Protein AF-0000000075430792 (afdb_homodimer)

InterPro domains:
  IPR000719 Protein kinase domain [PF00069] (4-151)
  IPR000719 Protein kinase domain [PS50011] (1-155)
  IPR011009 Protein kinase-like domain superfamily [SSF56112] (2-153)
  IPR053215 TKL Ser/Thr protein kinase [PTHR45756] (1-154)

Sequence (310 aa):
KLKVLSNIINGLKEIHQKQMVHRDFHIGNILFKEIHLFTSNYISDMGLCGEIGNIDETNIYGVMPYLAPEILRGKPYTQAADIYSFGMIMYFTAIERQPFSDFVHDSLLVLDICKGIRPEINEKEAPGFYIDLMKKCWDSNPVNRPNVAEIEETIKLKVLSNIINGLKEIHQKQMVHRDFHIGNILFKEIHLFTSNYISDMGLCGEIGNIDETNIYGVMPYLAPEILRGKPYTQAADIYSFGMIMYFTAIERQPFSDFVHDSLLVLDICKGIRPEINEKEAPGFYIDLMKKCWDSNPVNRPNVAEIEETI

Secondary structure (DSSP, 8-state):
-HHHHHHHHHHHHHHHHTTEE-S--SHHHHTTTTSS---S------TT-EETT---TT-EEEEETSS-HHHHTTPPP-HHHHHHHHHHHHHHHHHSS-TTTTS--SHHHHHHHHHT-------TTS-HHHHHHHHHHT-SSGGGS--HHHHHHH-/-HHHHHHHHHHHHHHHHTTEE-S--SHHHHTTTTSS---S------TT-EETT---TT-EEEEETSS-HHHHTTPPP-HHHHHHHHHHHHHHHHHSS-TTTTS--SHHHHHHHHHT-------TTS-HHHHHHHHHHT-SSGGGS--HHHHHHH-

Nearest PDB structures (foldseek):
  5t8o-assembly1_A  TM=8.289E-01  e=2.125E-07  Mus musculus
  6wpp-assembly2_B  TM=8.303E-01  e=7.571E-07  Homo sapiens
  5t8q-assembly1_A  TM=8.307E-01  e=9.003E-07  Mus musculus
  2bva-assembly1_A  TM=8.279E-01  e=1.273E-06  Homo sapiens
  6wpp-assembly1_A  TM=8.204E-01  e=1.349E-06  Homo sapiens

Solvent-accessible surface area (backbone atoms only — not comparable to full-atom values): 17234 Å² total; per-residue (Å²): 112,66,65,59,50,50,48,44,48,53,51,50,38,59,41,43,74,70,52,26,28,54,56,52,54,44,61,77,39,38,48,64,60,45,76,68,71,81,61,89,69,42,65,69,70,68,86,64,44,40,55,54,63,54,61,59,69,62,50,50,67,33,39,44,77,33,57,30,40,52,47,44,63,45,44,60,55,41,61,43,40,45,32,19,9,48,19,45,40,48,46,23,70,72,64,72,43,62,66,50,60,91,46,72,55,25,59,64,43,55,52,38,41,59,74,58,58,71,65,85,84,82,55,83,82,55,56,66,68,57,55,52,50,33,53,35,24,52,39,73,50,55,86,69,29,62,54,59,68,60,48,61,73,70,106,112,66,65,60,51,50,48,44,48,52,51,50,38,58,42,44,73,70,50,25,26,55,56,52,55,43,60,78,38,38,48,63,68,40,74,69,71,81,61,87,70,42,65,70,69,66,85,62,45,40,53,54,66,55,59,59,68,61,50,51,67,33,38,43,78,34,56,30,42,52,47,44,63,45,44,62,55,41,60,43,41,45,32,19,9,48,19,46,40,48,47,24,70,71,65,72,42,62,67,50,60,91,45,72,56,26,59,64,41,57,53,39,42,58,73,59,59,70,64,84,84,85,57,83,83,56,54,65,69,58,55,52,49,32,53,35,22,50,39,73,50,56,86,69,28,62,53,60,68,58,47,59,74,70,107

Radius of gyration: 19.71 Å; Cα contacts (8 Å, |Δi|>4): 497; chains: 2; bounding box: 36×58×45 Å

Structure (mmCIF, N/CA/C/O backbone):
data_AF-0000000075430792-model_v1
#
loop_
_entity.id
_entity.type
_entity.pdbx_description
1 polymer 'Kinase-like domain-containing protein'
#
loop_
_atom_site.group_PDB
_atom_site.id
_atom_site.type_symbol
_atom_site.label_atom_id
_atom_site.label_alt_id
_atom_site.label_comp_id
_atom_site.label_asym_id
_atom_site.label_entity_id
_atom_site.label_seq_id
_atom_site.pdbx_PDB_ins_code
_atom_site.Cartn_x
_atom_site.Cartn_y
_atom_site.Cartn_z
_atom_site.occupancy
_atom_site.B_iso_or_equiv
_atom_site.auth_seq_id
_atom_site.auth_comp_id
_atom_site.auth_asym_id
_atom_site.auth_atom_id
_atom_site.pdbx_PDB_model_num
ATOM 1 N N . LYS A 1 1 ? -8.562 -18.484 -18.766 1 70.12 1 LYS A N 1
ATOM 2 C CA . LYS A 1 1 ? -7.91 -18.109 -17.516 1 70.12 1 LYS A CA 1
ATOM 3 C C . LYS A 1 1 ? -6.391 -18.203 -17.641 1 70.12 1 LYS A C 1
ATOM 5 O O . LYS A 1 1 ? -5.68 -17.219 -17.391 1 70.12 1 LYS A O 1
ATOM 10 N N . LEU A 1 2 ? -5.93 -19.188 -18.312 1 72 2 LEU A N 1
ATOM 11 C CA . LEU A 1 2 ? -4.488 -19.391 -18.453 1 72 2 LEU A CA 1
ATOM 12 C C . LEU A 1 2 ? -3.883 -18.375 -19.406 1 72 2 LEU A C 1
ATOM 14 O O . LEU A 1 2 ? -2.764 -17.906 -19.203 1 72 2 LEU A O 1
ATOM 18 N N . LYS A 1 3 ? -4.715 -18 -20.344 1 76.88 3 LYS A N 1
ATOM 19 C CA . LYS A 1 3 ? -4.215 -17.016 -21.312 1 76.88 3 LYS A CA 1
ATOM 20 C C . LYS A 1 3 ? -3.967 -15.664 -20.641 1 76.88 3 LYS A C 1
ATOM 22 O O . LYS A 1 3 ? -2.965 -15 -20.906 1 76.88 3 LYS A O 1
ATOM 27 N N . VAL A 1 4 ? -4.805 -15.328 -19.797 1 79 4 VAL A N 1
ATOM 28 C CA . VAL A 1 4 ? -4.672 -14.062 -19.078 1 79 4 VAL A CA 1
ATOM 29 C C . VAL A 1 4 ? -3.428 -14.086 -18.203 1 79 4 VAL A C 1
ATOM 31 O O . VAL A 1 4 ? -2.658 -13.125 -18.172 1 79 4 VAL A O 1
ATOM 34 N N . LEU A 1 5 ? -3.211 -15.188 -17.609 1 86.44 5 LEU A N 1
ATOM 35 C CA . LEU A 1 5 ? -2.055 -15.32 -16.734 1 86.44 5 LEU A CA 1
ATOM 36 C C . LEU A 1 5 ? -0.755 -15.25 -17.531 1 86.44 5 LEU A C 1
ATOM 38 O O . LEU A 1 5 ? 0.237 -14.688 -17.062 1 86.44 5 LEU A O 1
ATOM 42 N N . SER A 1 6 ? -0.852 -15.852 -18.703 1 86.75 6 SER A N 1
ATOM 43 C CA . SER A 1 6 ? 0.319 -15.805 -19.578 1 86.75 6 SER A CA 1
ATOM 44 C C . SER A 1 6 ? 0.674 -14.375 -19.953 1 86.75 6 SER A C 1
ATOM 46 O O . SER A 1 6 ? 1.848 -13.992 -19.938 1 86.75 6 SER A O 1
ATOM 48 N N . ASN A 1 7 ? -0.273 -13.609 -20.234 1 84.12 7 ASN A N 1
ATOM 49 C CA . ASN A 1 7 ? -0.047 -12.211 -20.578 1 84.12 7 ASN A CA 1
ATOM 50 C C . ASN A 1 7 ? 0.51 -11.43 -19.391 1 84.12 7 ASN A C 1
ATOM 52 O O . ASN A 1 7 ? 1.405 -10.602 -19.562 1 84.12 7 ASN A O 1
ATOM 56 N N . ILE A 1 8 ? -0.018 -11.703 -18.328 1 86.38 8 ILE A N 1
ATOM 57 C CA . ILE A 1 8 ? 0.405 -11.023 -17.109 1 86.38 8 ILE A CA 1
ATOM 58 C C . ILE A 1 8 ? 1.869 -11.344 -16.812 1 86.38 8 ILE A C 1
ATOM 60 O O . ILE A 1 8 ? 2.666 -10.438 -16.547 1 86.38 8 ILE A O 1
ATOM 64 N N . ILE A 1 9 ? 2.182 -12.602 -16.891 1 90.75 9 ILE A N 1
ATOM 65 C CA . ILE A 1 9 ? 3.535 -13.016 -16.547 1 90.75 9 ILE A CA 1
ATOM 66 C C . ILE A 1 9 ? 4.52 -12.484 -17.578 1 90.75 9 ILE A C 1
ATOM 68 O O . ILE A 1 9 ? 5.652 -12.125 -17.25 1 90.75 9 ILE A O 1
ATOM 72 N N . ASN A 1 10 ? 4.125 -12.406 -18.828 1 88.69 10 ASN A N 1
ATOM 73 C CA . ASN A 1 10 ? 4.973 -11.828 -19.859 1 88.69 10 ASN A CA 1
ATOM 74 C C . ASN A 1 10 ? 5.297 -10.359 -19.562 1 88.69 10 ASN A C 1
ATOM 76 O O . ASN A 1 10 ? 6.422 -9.914 -19.797 1 88.69 10 ASN A O 1
ATOM 80 N N . GLY A 1 11 ? 4.309 -9.672 -19.125 1 86.56 11 GLY A N 1
ATOM 81 C CA . GLY A 1 11 ? 4.551 -8.297 -18.688 1 86.56 11 GLY A CA 1
ATOM 82 C C . GLY A 1 11 ? 5.559 -8.195 -17.562 1 86.56 11 GLY A C 1
ATOM 83 O O . GLY A 1 11 ? 6.453 -7.348 -17.594 1 86.56 11 GLY A O 1
ATOM 84 N N . LEU A 1 12 ? 5.391 -9.039 -16.609 1 91.31 12 LEU A N 1
ATOM 85 C CA . LEU A 1 12 ? 6.316 -9.055 -15.477 1 91.31 12 LEU A CA 1
ATOM 86 C C . LEU A 1 12 ? 7.723 -9.414 -15.938 1 91.31 12 LEU A C 1
ATOM 88 O O . LEU A 1 12 ? 8.703 -8.859 -15.438 1 91.31 12 LEU A O 1
ATOM 92 N N . LYS A 1 13 ? 7.809 -10.328 -16.844 1 92.62 13 LYS A N 1
ATOM 93 C CA . LYS A 1 13 ? 9.094 -10.742 -17.406 1 92.62 13 LYS A CA 1
ATOM 94 C C . LYS A 1 13 ? 9.844 -9.547 -18 1 92.62 13 LYS A C 1
ATOM 96 O O . LYS A 1 13 ? 11.047 -9.398 -17.781 1 92.62 13 LYS A O 1
ATOM 101 N N . GLU A 1 14 ? 9.219 -8.727 -18.719 1 90.19 14 GLU A N 1
ATOM 102 C CA . GLU A 1 14 ? 9.836 -7.543 -19.312 1 90.19 14 GLU A CA 1
ATOM 103 C C . GLU A 1 14 ? 10.414 -6.625 -18.234 1 90.19 14 GLU A C 1
ATOM 105 O O . GLU A 1 14 ? 11.508 -6.078 -18.406 1 90.19 14 GLU A O 1
ATOM 110 N N . ILE A 1 15 ? 9.711 -6.488 -17.203 1 90.06 15 ILE A N 1
ATOM 111 C CA . ILE A 1 15 ? 10.156 -5.648 -16.109 1 90.06 15 ILE A CA 1
ATOM 112 C C . ILE A 1 15 ? 11.391 -6.273 -15.445 1 90.06 15 ILE A C 1
ATOM 114 O O . ILE A 1 15 ? 12.391 -5.594 -15.219 1 90.06 15 ILE A O 1
ATOM 118 N N . HIS A 1 16 ? 11.281 -7.539 -15.156 1 93.81 16 HIS A N 1
ATOM 119 C CA . HIS A 1 16 ? 12.344 -8.242 -14.445 1 93.81 16 HIS A CA 1
ATOM 120 C C . HIS A 1 16 ? 13.609 -8.336 -15.289 1 93.81 16 HIS A C 1
ATOM 122 O O . HIS A 1 16 ? 14.727 -8.266 -14.766 1 93.81 16 HIS A O 1
ATOM 128 N N . GLN A 1 17 ? 13.453 -8.492 -16.531 1 92.75 17 GLN A N 1
ATOM 129 C CA . GLN A 1 17 ? 14.602 -8.562 -17.438 1 92.75 17 GLN A CA 1
ATOM 130 C C . GLN A 1 17 ? 15.391 -7.262 -17.438 1 92.75 17 GLN A C 1
ATOM 132 O O . GLN A 1 17 ? 16.594 -7.266 -17.688 1 92.75 17 GLN A O 1
ATOM 137 N N . LYS A 1 18 ? 14.758 -6.203 -17.188 1 91.44 18 LYS A N 1
ATOM 138 C CA . LYS A 1 18 ? 15.414 -4.902 -17.094 1 91.44 18 LYS A CA 1
ATOM 139 C C . LYS A 1 18 ? 15.984 -4.676 -15.703 1 91.44 18 LYS A C 1
ATOM 141 O O . LYS A 1 18 ? 16.359 -3.551 -15.352 1 91.44 18 LYS A O 1
ATOM 146 N N . GLN A 1 19 ? 15.891 -5.688 -14.898 1 92.69 19 GLN A N 1
ATOM 147 C CA . GLN A 1 19 ? 16.406 -5.66 -13.531 1 92.69 19 GLN A CA 1
ATOM 148 C C . GLN A 1 19 ? 15.609 -4.688 -12.664 1 92.69 19 GLN A C 1
ATOM 150 O O . GLN A 1 19 ? 16.188 -3.947 -11.867 1 92.69 19 GLN A O 1
ATOM 155 N N . MET A 1 20 ? 14.336 -4.719 -12.898 1 92.31 20 MET A N 1
ATOM 156 C CA . MET A 1 20 ? 13.398 -3.918 -12.117 1 92.31 20 MET A CA 1
ATOM 157 C C . MET A 1 20 ? 12.383 -4.809 -11.398 1 92.31 20 MET A C 1
ATOM 159 O O . MET A 1 20 ? 12.258 -5.992 -11.719 1 92.31 20 MET A O 1
ATOM 163 N N . VAL A 1 21 ? 11.742 -4.23 -10.422 1 93.12 21 VAL A N 1
ATOM 164 C CA . VAL A 1 21 ? 10.633 -4.84 -9.703 1 93.12 21 VAL A CA 1
ATOM 165 C C . VAL A 1 21 ? 9.398 -3.947 -9.82 1 93.12 21 VAL A C 1
ATOM 167 O O . VAL A 1 21 ? 9.508 -2.719 -9.805 1 93.12 21 VAL A O 1
ATOM 170 N N . HIS A 1 22 ? 8.211 -4.504 -9.922 1 89.94 22 HIS A N 1
ATOM 171 C CA . HIS A 1 22 ? 6.992 -3.725 -10.086 1 89.94 22 HIS A CA 1
ATOM 172 C C . HIS A 1 22 ? 6.59 -3.053 -8.781 1 89.94 22 HIS A C 1
ATOM 174 O O . HIS A 1 22 ? 6.262 -1.863 -8.758 1 89.94 22 HIS A O 1
ATOM 180 N N . ARG A 1 23 ? 6.512 -3.822 -7.602 1 89.56 23 ARG A N 1
ATOM 181 C CA . ARG A 1 23 ? 6.324 -3.379 -6.227 1 89.56 23 ARG A CA 1
ATOM 182 C C . ARG A 1 23 ? 4.848 -3.15 -5.922 1 89.56 23 ARG A C 1
ATOM 184 O O . ARG A 1 23 ? 4.465 -2.99 -4.762 1 89.56 23 ARG A O 1
ATOM 191 N N . ASP A 1 24 ? 4.047 -3.195 -6.895 1 88.38 24 ASP A N 1
ATOM 192 C CA . ASP A 1 24 ? 2.613 -2.996 -6.691 1 88.38 24 ASP A CA 1
ATOM 193 C C . ASP A 1 24 ? 1.798 -3.891 -7.625 1 88.38 24 ASP A C 1
ATOM 195 O O . ASP A 1 24 ? 0.862 -3.426 -8.281 1 88.38 24 ASP A O 1
ATOM 199 N N . PHE A 1 25 ? 2.105 -5.027 -7.676 1 87.5 25 PHE A N 1
ATOM 200 C CA . PHE A 1 25 ? 1.512 -6.023 -8.562 1 87.5 25 PHE A CA 1
ATOM 201 C C . PHE A 1 25 ? 0.3 -6.676 -7.906 1 87.5 25 PHE A C 1
ATOM 203 O O . PHE A 1 25 ? 0.444 -7.488 -6.992 1 87.5 25 PHE A O 1
ATOM 210 N N . HIS A 1 26 ? -0.945 -6.219 -8.281 1 88.62 26 HIS A N 1
ATOM 211 C CA . HIS A 1 26 ? -2.186 -6.754 -7.727 1 88.62 26 HIS A CA 1
ATOM 212 C C . HIS A 1 26 ? -3.311 -6.707 -8.75 1 88.62 26 HIS A C 1
ATOM 214 O O . HIS A 1 26 ? -3.145 -6.145 -9.836 1 88.62 26 HIS A O 1
ATOM 220 N N . ILE A 1 27 ? -4.457 -7.297 -8.508 1 83.44 27 ILE A N 1
ATOM 221 C CA . ILE A 1 27 ? -5.547 -7.5 -9.461 1 83.44 27 ILE A CA 1
ATOM 222 C C . ILE A 1 27 ? -6.043 -6.148 -9.969 1 83.44 27 ILE A C 1
ATOM 224 O O . ILE A 1 27 ? -6.414 -6.02 -11.133 1 83.44 27 ILE A O 1
ATOM 228 N N . GLY A 1 28 ? -6.066 -5.125 -9.109 1 78 28 GLY A N 1
ATOM 229 C CA . GLY A 1 28 ? -6.512 -3.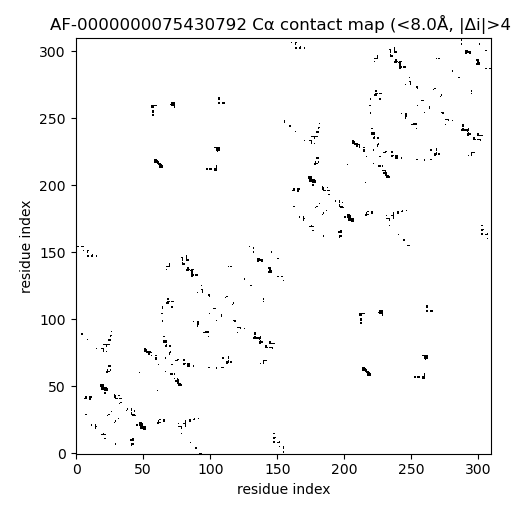803 -9.516 1 78 28 GLY A CA 1
ATOM 230 C C . GLY A 1 28 ? -5.656 -3.203 -10.617 1 78 28 GLY A C 1
ATOM 231 O O . GLY A 1 28 ? -6.145 -2.408 -11.43 1 78 28 GLY A O 1
ATOM 232 N N . ASN A 1 29 ? -4.484 -3.506 -10.703 1 77.25 29 ASN A N 1
ATOM 233 C CA . ASN A 1 29 ? -3.551 -2.965 -11.688 1 77.25 29 ASN A CA 1
ATOM 234 C C . ASN A 1 29 ? -3.441 -3.867 -12.914 1 77.25 29 ASN A C 1
ATOM 236 O O . ASN A 1 29 ? -2.76 -3.527 -13.883 1 77.25 29 ASN A O 1
ATOM 240 N N . ILE A 1 30 ? -3.934 -5 -12.828 1 72.94 30 ILE A N 1
ATOM 241 C CA . ILE A 1 30 ? -3.889 -5.934 -13.945 1 72.94 30 ILE A CA 1
ATOM 242 C C . ILE A 1 30 ? -5.211 -5.887 -14.711 1 72.94 30 ILE A C 1
ATOM 244 O O . ILE A 1 30 ? -5.219 -5.898 -15.945 1 72.94 30 ILE A O 1
ATOM 248 N N . LEU A 1 31 ? -6.367 -6.125 -14.102 1 58.31 31 LEU A N 1
ATOM 249 C CA . LEU A 1 31 ? -7.66 -6.352 -14.727 1 58.31 31 LEU A CA 1
ATOM 250 C C . LEU A 1 31 ? -8.312 -5.031 -15.125 1 58.31 31 LEU A C 1
ATOM 252 O O . LEU A 1 31 ? -9.25 -5.012 -15.922 1 58.31 31 LEU A O 1
ATOM 256 N N . PHE A 1 32 ? -8.07 -3.984 -14.516 1 51.66 32 PHE A N 1
ATOM 257 C CA . PHE A 1 32 ? -8.859 -2.836 -14.945 1 51.66 32 PHE A CA 1
ATOM 258 C C . PHE A 1 32 ? -8.875 -2.723 -16.469 1 51.66 32 PHE A C 1
ATOM 260 O O . PHE A 1 32 ? -9.812 -2.182 -17.047 1 51.66 32 PHE A O 1
ATOM 267 N N . LYS A 1 33 ? -7.684 -2.773 -17.062 1 44.12 33 LYS A N 1
ATOM 268 C CA . LYS A 1 33 ? -7.852 -2.449 -18.484 1 44.12 33 LYS A CA 1
ATOM 269 C C . LYS A 1 33 ? -8.656 -3.527 -19.203 1 44.12 33 LYS A C 1
ATOM 271 O O . LYS A 1 33 ? -8.953 -3.395 -20.391 1 44.12 33 LYS A O 1
ATOM 276 N N . GLU A 1 34 ? -8.617 -4.68 -18.594 1 40.22 34 GLU A N 1
ATOM 277 C CA . GLU A 1 34 ? -9.148 -5.719 -19.469 1 40.22 34 GLU A CA 1
ATOM 278 C C . GLU A 1 34 ? -10.656 -5.574 -19.641 1 40.22 34 GLU A C 1
ATOM 280 O O . GLU A 1 34 ? -11.281 -6.34 -20.375 1 40.22 34 GLU A O 1
ATOM 285 N N . ILE A 1 35 ? -11.523 -5.238 -18.688 1 37.97 35 ILE A N 1
ATOM 286 C CA . ILE A 1 35 ? -12.82 -5.5 -19.312 1 37.97 35 ILE A CA 1
ATOM 287 C C . ILE A 1 35 ? -12.82 -4.977 -20.75 1 37.97 35 ILE A C 1
ATOM 289 O O . ILE A 1 35 ? -13.562 -5.469 -21.594 1 37.97 35 ILE A O 1
ATOM 293 N N . HIS A 1 36 ? -12.633 -3.678 -20.938 1 35.28 36 HIS A N 1
ATOM 294 C CA . HIS A 1 36 ? -12.758 -3.525 -22.391 1 35.28 36 HIS A CA 1
ATOM 295 C C . HIS A 1 36 ? -11.625 -4.23 -23.125 1 35.28 36 HIS A C 1
ATOM 297 O O . HIS A 1 36 ? -11.852 -5.18 -23.875 1 35.28 36 HIS A O 1
ATOM 303 N N . LEU A 1 37 ? -10.938 -3.434 -24.219 1 33.91 37 LEU A N 1
ATOM 304 C CA . LEU A 1 37 ? -10.125 -3.941 -25.312 1 33.91 37 LEU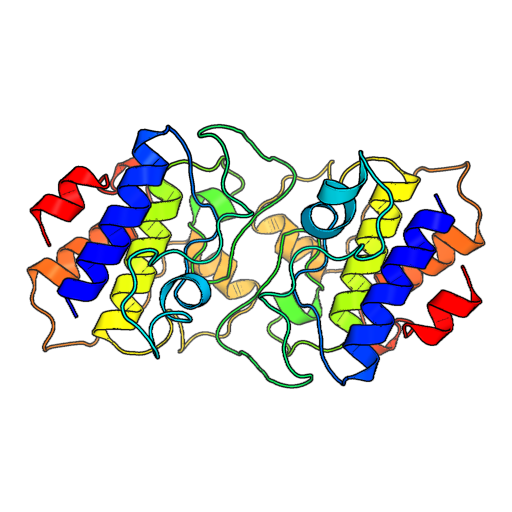 A CA 1
ATOM 305 C C . LEU A 1 37 ? -8.82 -4.547 -24.797 1 33.91 37 LEU A C 1
ATOM 307 O O . LEU A 1 37 ? -8.203 -4.008 -23.875 1 33.91 37 LEU A O 1
ATOM 311 N N . PHE A 1 38 ? -8.562 -5.918 -24.828 1 34.94 38 PHE A N 1
ATOM 312 C CA . PHE A 1 38 ? -7.438 -6.848 -24.859 1 34.94 38 PHE A CA 1
ATOM 313 C C . PHE A 1 38 ? -6.145 -6.121 -25.219 1 34.94 38 PHE A C 1
ATOM 315 O O . PHE A 1 38 ? -5.453 -6.508 -26.172 1 34.94 38 PHE A O 1
ATOM 322 N N . THR A 1 39 ? -6.047 -4.859 -25.281 1 38.06 39 THR A N 1
ATOM 323 C CA . THR A 1 39 ? -4.746 -4.469 -25.828 1 38.06 39 THR A CA 1
ATOM 324 C C . THR A 1 39 ? -3.625 -4.855 -24.859 1 38.06 39 THR A C 1
ATOM 326 O O . THR A 1 39 ? -3.871 -5.113 -23.688 1 38.06 39 THR A O 1
ATOM 329 N N . SER A 1 40 ? -2.361 -4.934 -25.359 1 42.69 40 SER A N 1
ATOM 330 C CA . SER A 1 40 ? -1.048 -5.488 -25.047 1 42.69 40 SER A CA 1
ATOM 331 C C . SER A 1 40 ? -0.623 -5.145 -23.625 1 42.69 40 SER A C 1
ATOM 333 O O . SER A 1 40 ? 0.244 -5.809 -23.047 1 42.69 40 SER A O 1
ATOM 335 N N . ASN A 1 41 ? -0.998 -3.957 -23.062 1 53 41 ASN A N 1
ATOM 336 C CA . ASN A 1 41 ? -0.245 -3.68 -21.844 1 53 41 ASN A CA 1
ATOM 337 C C . ASN A 1 41 ? -1.038 -4.059 -20.594 1 53 41 ASN A C 1
ATOM 339 O O . ASN A 1 41 ? -2.016 -3.395 -20.25 1 53 41 ASN A O 1
ATOM 343 N N . TYR A 1 42 ? -0.891 -5.422 -20.125 1 60.75 42 TYR A N 1
ATOM 344 C CA . TYR A 1 42 ? -1.634 -6.043 -19.031 1 60.75 42 TYR A CA 1
ATOM 345 C C . TYR A 1 42 ? -1.254 -5.426 -17.688 1 60.75 42 TYR A C 1
ATOM 347 O O . TYR A 1 42 ? -1.968 -5.59 -16.688 1 60.75 42 TYR A O 1
ATOM 355 N N . ILE A 1 43 ? -0.219 -4.777 -17.672 1 69.94 43 ILE A N 1
ATOM 356 C CA . ILE A 1 43 ? 0.166 -4.086 -16.438 1 69.94 43 ILE A CA 1
ATOM 357 C C . ILE A 1 43 ? -0.069 -2.586 -16.594 1 69.94 43 ILE A C 1
ATOM 359 O O . ILE A 1 43 ? 0.523 -1.945 -17.469 1 69.94 43 ILE A O 1
ATOM 363 N N . SER A 1 44 ? -0.955 -1.947 -15.875 1 66.19 44 SER A N 1
ATOM 364 C CA . SER A 1 44 ? -1.471 -0.603 -16.109 1 66.19 44 SER A CA 1
ATOM 365 C C . SER A 1 44 ? -0.678 0.439 -15.328 1 66.19 44 SER A C 1
ATOM 367 O O . SER A 1 44 ? -0.562 1.589 -15.75 1 66.19 44 SER A O 1
ATOM 369 N N . ASP A 1 45 ? -0.229 0.119 -14.227 1 69.31 45 ASP A N 1
ATOM 370 C CA . ASP A 1 45 ? 0.43 1.135 -13.414 1 69.31 45 ASP A CA 1
ATOM 371 C C . ASP A 1 45 ? 1.88 0.753 -13.125 1 69.31 45 ASP A C 1
ATOM 373 O O . ASP A 1 45 ? 2.143 -0.241 -12.453 1 69.31 45 ASP A O 1
ATOM 377 N N . MET A 1 46 ? 2.812 1.542 -13.641 1 72.31 46 MET A N 1
ATOM 378 C CA . MET A 1 46 ? 4.246 1.306 -13.484 1 72.31 46 MET A CA 1
ATOM 379 C C . MET A 1 46 ? 4.879 2.373 -12.602 1 72.31 46 MET A C 1
ATOM 381 O O . MET A 1 46 ? 6.105 2.486 -12.539 1 72.31 46 MET A O 1
ATOM 385 N N . GLY A 1 47 ? 4.125 3.137 -12.016 1 71.12 47 GLY A N 1
ATOM 386 C CA . GLY A 1 47 ? 4.613 4.301 -11.297 1 71.12 47 GLY A CA 1
ATOM 387 C C . GLY A 1 47 ? 5.5 3.947 -10.117 1 71.12 47 GLY A C 1
ATOM 388 O O . GLY A 1 47 ? 6.348 4.742 -9.711 1 71.12 47 GLY A O 1
ATOM 389 N N . LEU A 1 48 ? 5.418 2.744 -9.664 1 75 48 LEU A N 1
ATOM 390 C CA . LEU A 1 48 ? 6.164 2.365 -8.469 1 75 48 LEU A CA 1
ATOM 391 C C . LEU A 1 48 ? 7.309 1.42 -8.82 1 75 48 LEU A C 1
ATOM 393 O O . LEU A 1 48 ? 8.078 1.021 -7.945 1 75 48 LEU A O 1
ATOM 397 N N . CYS A 1 49 ? 7.434 1.145 -10.047 1 78.62 49 CYS A N 1
ATOM 398 C CA . CYS A 1 49 ? 8.531 0.28 -10.453 1 78.62 49 CYS A CA 1
ATOM 399 C C . CYS A 1 49 ? 9.875 0.868 -10.031 1 78.62 49 CYS A C 1
ATOM 401 O O . CYS A 1 49 ? 10.062 2.084 -10.078 1 78.62 49 CYS A O 1
ATOM 403 N N . GLY A 1 50 ? 10.711 -0.021 -9.602 1 82.19 50 GLY A N 1
ATOM 404 C CA . GLY A 1 50 ? 12.023 0.411 -9.156 1 82.19 50 GLY A CA 1
ATOM 405 C C . GLY A 1 50 ? 13.102 -0.624 -9.398 1 82.19 50 GLY A C 1
ATOM 406 O O . GLY A 1 50 ? 12.812 -1.767 -9.758 1 82.19 50 GLY A O 1
ATOM 407 N N . GLU A 1 51 ? 14.328 -0.166 -9.125 1 83.5 51 GLU A N 1
ATOM 408 C CA . GLU A 1 51 ? 15.469 -1.052 -9.344 1 83.5 51 GLU A CA 1
ATOM 409 C C . GLU A 1 51 ? 15.555 -2.121 -8.258 1 83.5 51 GLU A C 1
ATOM 411 O O . GLU A 1 51 ? 15.258 -1.852 -7.09 1 83.5 51 GLU A O 1
ATOM 416 N N . ILE A 1 52 ? 16.016 -3.271 -8.734 1 83.12 52 ILE A N 1
ATOM 417 C CA . ILE A 1 52 ? 16.203 -4.383 -7.801 1 83.12 52 ILE A CA 1
ATOM 418 C C . ILE A 1 52 ? 17.203 -3.99 -6.719 1 83.12 52 ILE A C 1
ATOM 420 O O . ILE A 1 52 ? 18.234 -3.373 -7.008 1 83.12 52 ILE A O 1
ATOM 424 N N . GLY A 1 53 ? 16.891 -4.379 -5.594 1 73.31 53 GLY A N 1
ATOM 425 C CA . GLY A 1 53 ? 17.828 -4.195 -4.488 1 73.31 53 GLY A CA 1
ATOM 426 C C . GLY A 1 53 ? 17.844 -2.779 -3.949 1 73.31 53 GLY A C 1
ATOM 427 O O . GLY A 1 53 ? 18.531 -2.49 -2.969 1 73.31 53 GLY A O 1
ATOM 428 N N . ASN A 1 54 ? 17.172 -1.883 -4.766 1 66.31 54 ASN A N 1
ATOM 429 C CA . ASN A 1 54 ? 17.062 -0.549 -4.184 1 66.31 54 ASN A CA 1
ATOM 430 C C . ASN A 1 54 ? 16.219 -0.555 -2.922 1 66.31 54 ASN A C 1
ATOM 432 O O . ASN A 1 54 ? 15.039 -0.931 -2.965 1 66.31 54 ASN A O 1
ATOM 436 N N . ILE A 1 55 ? 16.906 -0.594 -1.776 1 60.12 55 ILE A N 1
ATOM 437 C CA . ILE A 1 55 ? 16.234 -0.669 -0.49 1 60.12 55 ILE A CA 1
ATOM 438 C C . ILE A 1 55 ? 15.516 0.651 -0.205 1 60.12 55 ILE A C 1
ATOM 440 O O . ILE A 1 55 ? 16.156 1.701 -0.112 1 60.12 55 ILE A O 1
ATOM 444 N N . ASP A 1 56 ? 14.281 0.725 -0.564 1 69.25 56 ASP A N 1
ATOM 445 C CA . ASP A 1 56 ? 13.523 1.814 0.042 1 69.25 56 ASP A CA 1
ATOM 446 C C . ASP A 1 56 ? 13.18 1.501 1.497 1 69.25 56 ASP A C 1
ATOM 448 O O . ASP A 1 56 ? 12.203 0.798 1.772 1 69.25 56 ASP A O 1
ATOM 452 N N . GLU A 1 57 ? 13.992 1.965 2.379 1 72.44 57 GLU A N 1
ATOM 453 C CA . GLU A 1 57 ? 13.883 1.61 3.791 1 72.44 57 GLU A CA 1
ATOM 454 C C . GLU A 1 57 ? 12.805 2.441 4.484 1 72.44 57 GLU A C 1
ATOM 456 O O . GLU A 1 57 ? 12.461 2.182 5.637 1 72.44 57 GLU A O 1
ATOM 461 N N . THR A 1 58 ? 12.297 3.271 3.639 1 80.06 58 THR A N 1
ATOM 462 C CA . THR A 1 58 ? 11.461 4.207 4.383 1 80.06 58 THR A CA 1
ATOM 463 C C . THR A 1 58 ? 10.008 4.133 3.91 1 80.06 58 THR A C 1
ATOM 465 O O . THR A 1 58 ? 9.141 4.816 4.449 1 80.06 58 THR A O 1
ATOM 468 N N . ASN A 1 59 ? 9.797 3.289 2.918 1 86.25 59 ASN A N 1
ATOM 469 C CA . ASN A 1 59 ? 8.43 3.129 2.428 1 86.25 59 ASN A CA 1
ATOM 470 C C . ASN A 1 59 ? 8.125 1.675 2.082 1 86.25 59 ASN A C 1
ATOM 472 O O . ASN A 1 59 ? 8.977 0.97 1.538 1 86.25 59 ASN A O 1
ATOM 476 N N . ILE A 1 60 ? 7.012 1.224 2.439 1 88.19 60 ILE A N 1
ATOM 477 C CA . ILE A 1 60 ? 6.48 -0.038 1.938 1 88.19 60 ILE A CA 1
ATOM 478 C C . ILE A 1 60 ? 5.391 0.238 0.905 1 88.19 60 ILE A C 1
ATOM 480 O O . ILE A 1 60 ? 4.34 0.799 1.232 1 88.19 60 ILE A O 1
ATOM 484 N N . TYR A 1 61 ? 5.66 -0.189 -0.319 1 87.44 61 TYR A N 1
ATOM 485 C CA . TYR A 1 61 ? 4.742 0.011 -1.435 1 87.44 61 TYR A CA 1
ATOM 486 C C . TYR A 1 61 ? 3.924 -1.248 -1.701 1 87.44 61 TYR A C 1
ATOM 488 O O . TYR A 1 61 ? 4.449 -2.361 -1.639 1 87.44 61 TYR A O 1
ATOM 496 N N . GLY A 1 62 ? 2.646 -1.021 -2.041 1 88.38 62 GLY A N 1
ATOM 497 C CA . GLY A 1 62 ? 1.837 -2.15 -2.469 1 88.38 62 GLY A CA 1
ATOM 498 C C . GLY A 1 62 ? 0.436 -2.135 -1.887 1 88.38 62 GLY A C 1
ATOM 499 O O . GLY A 1 62 ? 0.044 -1.17 -1.227 1 88.38 62 GLY A O 1
ATOM 500 N N . VAL A 1 63 ? -0.271 -3.17 -2.162 1 89.88 63 VAL A N 1
ATOM 501 C CA . VAL A 1 63 ? -1.651 -3.328 -1.718 1 89.88 63 VAL A CA 1
ATOM 502 C C . VAL A 1 63 ? -1.787 -4.609 -0.896 1 89.88 63 VAL A C 1
ATOM 504 O O . VAL A 1 63 ? -1.354 -5.68 -1.328 1 89.88 63 VAL A O 1
ATOM 507 N N . MET A 1 64 ? -2.326 -4.465 0.31 1 92.44 64 MET A N 1
ATOM 508 C CA . MET A 1 64 ? -2.715 -5.672 1.037 1 92.44 64 MET A CA 1
ATOM 509 C C . MET A 1 64 ? -3.938 -6.32 0.399 1 92.44 64 MET A C 1
ATOM 511 O O . MET A 1 64 ? -4.891 -5.633 0.033 1 92.44 64 MET A O 1
ATOM 515 N N . PRO A 1 65 ? -3.873 -7.586 0.208 1 94.12 65 PRO A N 1
ATOM 516 C CA . PRO A 1 65 ? -2.957 -8.562 0.805 1 94.12 65 PRO A CA 1
ATOM 517 C C . PRO A 1 65 ? -1.918 -9.078 -0.188 1 94.12 65 PRO A C 1
ATOM 519 O O . PRO A 1 65 ? -1.379 -10.18 -0.008 1 94.12 65 PRO A O 1
ATOM 522 N N . TYR A 1 66 ? -1.567 -8.391 -1.094 1 95.31 66 TYR A N 1
ATOM 523 C CA . TYR A 1 66 ? -0.683 -8.844 -2.16 1 95.31 66 TYR A CA 1
ATOM 524 C C . TYR A 1 66 ? 0.779 -8.625 -1.788 1 95.31 66 TYR A C 1
ATOM 526 O O . TYR A 1 66 ? 1.682 -9.07 -2.504 1 95.31 66 TYR A O 1
ATOM 534 N N . LEU A 1 67 ? 1.027 -7.969 -0.678 1 96.06 67 LEU A N 1
ATOM 535 C CA . LEU A 1 67 ? 2.393 -7.715 -0.229 1 96.06 67 LEU A CA 1
ATOM 536 C C . LEU A 1 67 ? 3.031 -8.984 0.314 1 96.06 67 LEU A C 1
ATOM 538 O O . LEU A 1 67 ? 2.428 -9.695 1.124 1 96.06 67 LEU A O 1
ATOM 542 N N . ALA A 1 68 ? 4.27 -9.227 -0.093 1 97.25 68 ALA A N 1
ATOM 543 C CA . ALA A 1 68 ? 5.008 -10.414 0.323 1 97.25 68 ALA A CA 1
ATOM 544 C C . ALA A 1 68 ? 5.445 -10.312 1.782 1 97.25 68 ALA A C 1
ATOM 546 O O . ALA A 1 68 ? 5.691 -9.211 2.283 1 97.25 68 ALA A O 1
ATOM 547 N N . PRO A 1 69 ? 5.621 -11.484 2.441 1 97.69 69 PRO A N 1
ATOM 548 C CA . PRO A 1 69 ? 5.98 -11.469 3.861 1 97.69 69 PRO A CA 1
ATOM 549 C C . PRO A 1 69 ? 7.32 -10.781 4.121 1 97.69 69 PRO A C 1
ATOM 551 O O . PRO A 1 69 ? 7.473 -10.086 5.125 1 97.69 69 PRO A O 1
ATOM 554 N N . GLU A 1 70 ? 8.344 -10.961 3.248 1 96.31 70 GLU A N 1
ATOM 555 C CA . GLU A 1 70 ? 9.641 -10.336 3.492 1 96.31 70 GLU A CA 1
ATOM 556 C C . GLU A 1 70 ? 9.547 -8.82 3.4 1 96.31 70 GLU A C 1
ATOM 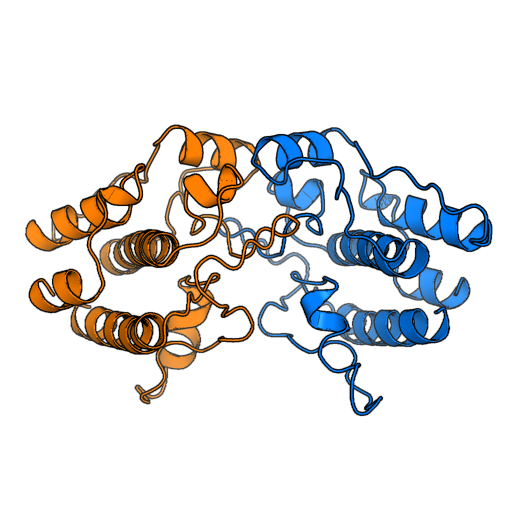558 O O . GLU A 1 70 ? 10.266 -8.102 4.098 1 96.31 70 GLU A O 1
ATOM 563 N N . ILE A 1 71 ? 8.703 -8.289 2.555 1 94.31 71 ILE A N 1
ATOM 564 C CA . ILE A 1 71 ? 8.492 -6.848 2.465 1 94.31 71 ILE A CA 1
ATOM 565 C C . ILE A 1 71 ? 7.848 -6.34 3.754 1 94.31 71 ILE A C 1
ATOM 567 O O . ILE A 1 71 ? 8.266 -5.32 4.305 1 94.31 71 ILE A O 1
ATOM 571 N N . LEU A 1 72 ? 6.879 -7.043 4.254 1 94.69 72 LEU A N 1
ATOM 572 C CA . LEU A 1 72 ? 6.184 -6.695 5.488 1 94.69 72 LEU A CA 1
ATOM 573 C C . LEU A 1 72 ? 7.129 -6.773 6.684 1 94.69 72 LEU A C 1
ATOM 575 O O . LEU A 1 72 ? 6.871 -6.16 7.723 1 94.6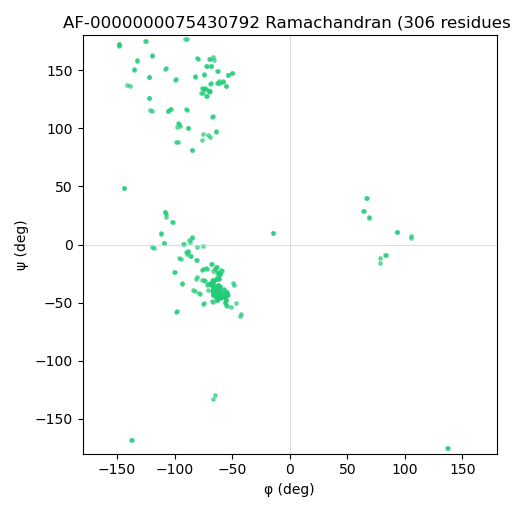9 72 LEU A O 1
ATOM 579 N N . ARG A 1 73 ? 8.148 -7.504 6.461 1 93.69 73 ARG A N 1
ATOM 580 C CA . ARG A 1 73 ? 9.156 -7.621 7.512 1 93.69 73 ARG A CA 1
ATOM 581 C C . ARG A 1 73 ? 10.258 -6.578 7.336 1 93.69 73 ARG A C 1
ATOM 583 O O . ARG A 1 73 ? 11.273 -6.613 8.039 1 93.69 73 ARG A O 1
ATOM 590 N N . GLY A 1 74 ? 10.125 -5.801 6.34 1 90.75 74 GLY A N 1
ATOM 591 C CA . GLY A 1 74 ? 11.047 -4.684 6.176 1 90.75 74 GLY A CA 1
ATOM 592 C C . GLY A 1 74 ? 12.242 -5.016 5.309 1 90.75 74 GLY A C 1
ATOM 593 O O . GLY A 1 74 ? 13.227 -4.273 5.293 1 90.75 74 GLY A O 1
ATOM 594 N N . LYS A 1 75 ? 12.219 -6.102 4.656 1 91.75 75 LYS A N 1
ATOM 595 C CA . LYS A 1 75 ? 13.305 -6.465 3.75 1 91.75 75 LYS A CA 1
ATOM 596 C C . LYS A 1 75 ? 13.164 -5.75 2.41 1 91.75 75 LYS A C 1
ATOM 598 O O . LYS A 1 75 ? 12.086 -5.266 2.066 1 91.75 75 LYS A O 1
ATOM 603 N N . PRO A 1 76 ? 14.281 -5.664 1.653 1 90.44 76 PRO A N 1
ATOM 604 C CA . PRO A 1 76 ? 14.234 -4.977 0.362 1 90.44 76 PRO A CA 1
ATOM 605 C C . PRO A 1 76 ? 13.398 -5.727 -0.674 1 90.44 76 PRO A C 1
ATOM 607 O O . PRO A 1 76 ? 13.289 -6.953 -0.611 1 90.44 76 PRO A O 1
ATOM 610 N N . TYR A 1 77 ? 12.891 -4.973 -1.576 1 92.62 77 TYR A N 1
ATOM 611 C CA . TYR A 1 77 ? 12.172 -5.57 -2.693 1 92.62 77 TYR A CA 1
ATOM 612 C C . TYR A 1 77 ? 13.117 -6.324 -3.619 1 92.62 77 TYR A C 1
ATOM 614 O O . TYR A 1 77 ? 14.164 -5.801 -3.998 1 92.62 77 TYR A O 1
ATOM 622 N N . THR A 1 78 ? 12.758 -7.5 -3.955 1 94.38 78 THR A N 1
ATOM 623 C CA . THR A 1 78 ? 13.359 -8.289 -5.027 1 94.38 78 THR A CA 1
ATOM 624 C C . THR A 1 78 ? 12.289 -8.758 -6.012 1 94.38 78 THR A C 1
ATOM 626 O O . THR A 1 78 ? 11.102 -8.539 -5.797 1 94.38 78 THR A O 1
ATOM 629 N N . GLN A 1 79 ? 12.742 -9.391 -7.051 1 96.38 79 GLN A N 1
ATOM 630 C CA . GLN A 1 79 ? 11.805 -9.906 -8.047 1 96.38 79 GLN A CA 1
ATOM 631 C C . GLN A 1 79 ? 10.883 -10.953 -7.449 1 96.38 79 GLN A C 1
ATOM 633 O O . GLN A 1 79 ? 9.75 -11.125 -7.906 1 96.38 79 GLN A O 1
ATOM 638 N N . ALA A 1 80 ? 11.344 -11.586 -6.391 1 97.44 80 ALA A N 1
ATOM 639 C CA . ALA A 1 80 ? 10.562 -12.617 -5.727 1 97.44 80 ALA A CA 1
ATOM 640 C C . ALA A 1 80 ? 9.297 -12.031 -5.094 1 97.44 80 ALA A C 1
ATOM 642 O O . ALA A 1 80 ? 8.297 -12.727 -4.93 1 97.44 80 ALA A O 1
ATOM 643 N N . ALA A 1 81 ? 9.367 -10.789 -4.68 1 96.44 81 ALA A N 1
ATOM 644 C CA . ALA A 1 81 ? 8.195 -10.141 -4.105 1 96.44 81 ALA A CA 1
ATOM 645 C C . ALA A 1 81 ? 7.074 -10.023 -5.133 1 96.44 81 ALA A C 1
ATOM 647 O O . ALA A 1 81 ? 5.902 -10.242 -4.812 1 96.44 81 ALA A O 1
ATOM 648 N N . ASP A 1 82 ? 7.43 -9.711 -6.359 1 96.31 82 ASP A N 1
ATOM 649 C CA . ASP A 1 82 ? 6.453 -9.672 -7.445 1 96.31 82 ASP A CA 1
ATOM 650 C C . ASP A 1 82 ? 5.844 -11.047 -7.688 1 96.31 82 ASP A C 1
ATOM 652 O O . ASP A 1 82 ? 4.66 -11.156 -8.008 1 96.31 82 ASP A O 1
ATOM 656 N N . ILE A 1 83 ? 6.641 -11.992 -7.535 1 98.25 83 ILE A N 1
ATOM 657 C CA . ILE A 1 83 ? 6.184 -13.359 -7.762 1 98.25 83 ILE A CA 1
ATOM 658 C C . ILE A 1 83 ? 5.156 -13.742 -6.699 1 98.25 83 ILE A C 1
ATOM 660 O O . ILE A 1 83 ? 4.168 -14.414 -7 1 98.25 83 ILE A O 1
ATOM 664 N N . TYR A 1 84 ? 5.398 -13.336 -5.488 1 98.5 84 TYR A N 1
ATOM 665 C CA . TYR A 1 84 ? 4.391 -13.531 -4.453 1 98.5 84 TYR A CA 1
ATOM 666 C C . TYR A 1 84 ? 3.055 -12.93 -4.871 1 98.5 84 TYR A C 1
ATOM 668 O O . TYR A 1 84 ? 2.018 -13.602 -4.809 1 98.5 84 TYR A O 1
ATOM 676 N N . SER A 1 85 ? 3.096 -11.703 -5.242 1 96.88 85 SER A N 1
ATOM 677 C CA . SER A 1 85 ? 1.887 -11.016 -5.688 1 96.88 85 SER A CA 1
ATOM 678 C C . SER A 1 85 ? 1.212 -11.773 -6.828 1 96.88 85 SER A C 1
ATOM 680 O O . SER A 1 85 ? -0.016 -11.875 -6.875 1 96.88 85 SER A O 1
ATOM 682 N N . PHE A 1 86 ? 2.012 -12.281 -7.742 1 95.62 86 PHE A N 1
ATOM 683 C CA . PHE A 1 86 ? 1.482 -13.062 -8.852 1 95.62 86 PHE A CA 1
ATOM 684 C C . PHE A 1 86 ? 0.72 -14.281 -8.352 1 95.62 86 PHE A C 1
ATOM 686 O O . PHE A 1 86 ? -0.36 -14.594 -8.852 1 95.62 86 PHE A O 1
ATOM 693 N N . GLY A 1 87 ? 1.277 -14.984 -7.383 1 96.88 87 GLY A N 1
ATOM 694 C CA . GLY A 1 87 ? 0.567 -16.094 -6.777 1 96.88 87 GLY A CA 1
ATOM 695 C C . GLY A 1 87 ? -0.802 -15.719 -6.246 1 96.88 87 GLY A C 1
ATOM 696 O O . GLY A 1 87 ? -1.773 -16.453 -6.434 1 96.88 87 GLY A O 1
ATOM 697 N N . MET A 1 88 ? -0.862 -14.609 -5.613 1 95.88 88 MET A N 1
ATOM 698 C CA . MET A 1 88 ? -2.131 -14.109 -5.09 1 95.88 88 MET A CA 1
ATOM 699 C C . MET A 1 88 ? -3.105 -13.805 -6.219 1 95.88 88 MET A C 1
ATOM 701 O O . MET A 1 88 ? -4.309 -14.031 -6.086 1 95.88 88 MET A O 1
ATOM 705 N N . ILE A 1 89 ? -2.607 -13.281 -7.277 1 92.44 89 ILE A N 1
ATOM 706 C CA . ILE A 1 89 ? -3.426 -13.008 -8.453 1 92.44 89 ILE A CA 1
ATOM 707 C C . ILE A 1 89 ? -3.957 -14.312 -9.031 1 92.44 89 ILE A C 1
ATOM 709 O O . ILE A 1 89 ? -5.113 -14.391 -9.445 1 92.44 89 ILE A O 1
ATOM 713 N N . MET A 1 90 ? -3.092 -15.328 -9.109 1 92.62 90 MET A N 1
ATOM 714 C CA . MET A 1 90 ? -3.541 -16.641 -9.547 1 92.62 90 MET A CA 1
ATOM 715 C C . MET A 1 90 ? -4.719 -17.125 -8.703 1 92.62 90 MET A C 1
ATOM 717 O O . MET A 1 90 ? -5.668 -17.703 -9.234 1 92.62 90 MET A O 1
ATOM 721 N N . TYR A 1 91 ? -4.574 -16.906 -7.414 1 93 91 TYR A N 1
ATOM 722 C CA . TYR A 1 91 ? -5.664 -17.281 -6.523 1 93 91 TYR A CA 1
ATOM 723 C C . TYR A 1 91 ? -6.969 -16.609 -6.941 1 93 91 TYR A C 1
ATOM 725 O O . TYR A 1 91 ? -7.996 -17.281 -7.09 1 93 91 TYR A O 1
ATOM 733 N N . PHE A 1 92 ? -6.934 -15.375 -7.125 1 89.44 92 PHE A N 1
ATOM 734 C CA . PHE A 1 92 ? -8.109 -14.609 -7.531 1 89.44 92 PHE A CA 1
ATOM 735 C C . PHE A 1 92 ? -8.68 -15.156 -8.836 1 89.44 92 PHE A C 1
ATOM 737 O O . PHE A 1 92 ? -9.898 -15.305 -8.969 1 89.44 92 PHE A O 1
ATOM 744 N N . THR A 1 93 ? -7.809 -15.43 -9.773 1 86.31 93 THR A N 1
ATOM 745 C CA . THR A 1 93 ? -8.242 -15.891 -11.086 1 86.31 93 THR A CA 1
ATOM 746 C C . THR A 1 93 ? -8.891 -17.266 -10.992 1 86.31 93 THR A C 1
ATOM 748 O O . THR A 1 93 ? -9.859 -17.547 -11.703 1 86.31 93 THR A O 1
ATOM 751 N N . ALA A 1 94 ? -8.414 -18.094 -10.164 1 85.81 94 ALA A N 1
ATOM 752 C CA . ALA A 1 94 ? -8.922 -19.453 -10.023 1 85.81 94 ALA A CA 1
ATOM 753 C C . ALA A 1 94 ? -10.219 -19.469 -9.219 1 85.81 94 ALA A C 1
ATOM 755 O O . ALA A 1 94 ? -11.148 -20.203 -9.555 1 85.81 94 ALA A O 1
ATOM 756 N N . ILE A 1 95 ? -10.227 -18.688 -8.172 1 85.12 95 ILE A N 1
ATOM 757 C CA . ILE A 1 95 ? -11.289 -18.781 -7.18 1 85.12 95 ILE A CA 1
ATOM 758 C C . ILE A 1 95 ? -12.328 -17.688 -7.418 1 85.12 95 ILE A C 1
ATOM 760 O O . ILE A 1 95 ? -13.469 -17.797 -6.969 1 85.12 95 ILE A O 1
ATOM 764 N N . GLU A 1 96 ? -11.93 -16.594 -8.07 1 84.12 96 GLU A N 1
ATOM 765 C CA . GLU A 1 96 ? -12.773 -15.43 -8.344 1 84.12 96 GLU A CA 1
ATOM 766 C C . GLU A 1 96 ? -13.195 -14.742 -7.051 1 84.12 96 GLU A C 1
ATOM 768 O O . GLU A 1 96 ? -14.344 -14.32 -6.914 1 84.12 96 GLU A O 1
ATOM 773 N N . ARG A 1 97 ? -12.375 -14.867 -6.102 1 86.69 97 ARG A N 1
ATOM 774 C CA . ARG A 1 97 ? -12.492 -14.148 -4.84 1 86.69 97 ARG A CA 1
ATOM 775 C C . ARG A 1 97 ? -11.141 -13.578 -4.402 1 86.69 97 ARG A C 1
ATOM 777 O O . ARG A 1 97 ? -10.094 -14.18 -4.66 1 86.69 97 ARG A O 1
ATOM 784 N N . GLN A 1 98 ? -11.25 -12.484 -3.695 1 89.75 98 GLN A N 1
ATOM 785 C CA . GLN A 1 98 ? -10.031 -11.867 -3.182 1 89.75 98 GLN A CA 1
ATOM 786 C C . GLN A 1 98 ? -9.312 -12.805 -2.215 1 89.75 98 GLN A C 1
ATOM 788 O O . GLN A 1 98 ? -9.945 -13.453 -1.377 1 89.75 98 GLN A O 1
ATOM 793 N N . PRO A 1 99 ? -7.984 -12.844 -2.338 1 94.06 99 PRO A N 1
ATOM 794 C CA . PRO A 1 99 ? -7.27 -13.594 -1.306 1 94.06 99 PRO A CA 1
ATOM 795 C C . PRO A 1 99 ? -7.582 -13.109 0.106 1 94.06 99 PRO A C 1
ATOM 797 O O . PRO A 1 99 ? -7.738 -11.906 0.327 1 94.06 99 PRO A O 1
ATOM 800 N N . PHE A 1 100 ? -7.801 -14.031 1.025 1 94.81 100 PHE A N 1
ATOM 801 C CA . PHE A 1 100 ? -8.055 -13.75 2.436 1 94.81 100 PHE A CA 1
ATOM 802 C C . PHE A 1 100 ? -9.406 -13.086 2.623 1 94.81 100 PHE A C 1
ATOM 804 O O . PHE A 1 100 ? -9.602 -12.32 3.574 1 94.81 100 PHE A O 1
ATOM 811 N N . SER A 1 101 ? -10.242 -13.281 1.696 1 89.81 101 SER A N 1
ATOM 812 C CA . SER A 1 101 ? -11.547 -12.633 1.776 1 89.81 101 SER A CA 1
ATOM 813 C C . SER A 1 101 ? -12.289 -13.047 3.041 1 89.81 101 SER A C 1
ATOM 815 O O . SER A 1 101 ? -13.219 -12.359 3.479 1 89.81 101 SER A O 1
ATOM 817 N N . ASP A 1 102 ? -11.945 -14.156 3.586 1 88.56 102 ASP A N 1
ATOM 818 C CA . ASP A 1 102 ? -12.586 -14.641 4.805 1 88.56 102 ASP A CA 1
ATOM 819 C C . ASP A 1 102 ? -11.906 -14.078 6.047 1 88.56 102 ASP A C 1
ATOM 821 O O . ASP A 1 102 ? -12.281 -14.406 7.172 1 88.56 102 ASP A O 1
ATOM 825 N N . PHE A 1 103 ? -10.93 -13.242 5.875 1 89.94 103 PHE A N 1
ATOM 826 C CA . PHE A 1 103 ? -10.227 -12.562 6.957 1 89.94 103 PHE A CA 1
ATOM 827 C C . PHE A 1 103 ? -10.609 -11.094 7.016 1 89.94 103 PHE A C 1
ATOM 829 O O . PHE A 1 103 ? -11.023 -10.508 6.012 1 89.94 103 PHE A O 1
ATOM 836 N N . VAL A 1 104 ? -10.516 -10.539 8.227 1 86.75 104 VAL A N 1
ATOM 837 C CA . VAL A 1 104 ? -10.555 -9.086 8.32 1 86.75 104 VAL A CA 1
ATOM 838 C C . VAL A 1 104 ? -9.234 -8.508 7.809 1 86.75 104 VAL A C 1
ATOM 840 O O . VAL A 1 104 ? -8.156 -8.984 8.172 1 86.75 104 VAL A O 1
ATOM 843 N N . HIS A 1 105 ? -9.32 -7.59 6.898 1 88.69 105 HIS A N 1
ATOM 844 C CA . HIS A 1 105 ? -8.125 -6.965 6.344 1 88.69 105 HIS A CA 1
ATOM 845 C C . HIS A 1 105 ? -7.652 -5.812 7.223 1 88.69 105 HIS A C 1
ATOM 847 O O . HIS A 1 105 ? -7.934 -4.648 6.934 1 88.69 105 HIS A O 1
ATOM 853 N N . ASP A 1 106 ? -6.953 -6.195 8.258 1 91.06 106 ASP A N 1
ATOM 854 C CA . ASP A 1 106 ? -6.406 -5.258 9.234 1 91.06 106 ASP A CA 1
ATOM 855 C C . ASP A 1 106 ? -4.973 -5.625 9.609 1 91.06 106 ASP A C 1
ATOM 857 O O . ASP A 1 106 ? -4.324 -6.402 8.906 1 91.06 106 ASP A O 1
ATOM 861 N N . SER A 1 107 ? -4.5 -4.969 10.656 1 91.62 107 SER A N 1
ATOM 862 C CA . SER A 1 107 ? -3.121 -5.176 11.086 1 91.62 107 SER A CA 1
ATOM 863 C C . SER A 1 107 ? -2.871 -6.629 11.469 1 91.62 107 SER A C 1
ATOM 865 O O . SER A 1 107 ? -1.752 -7.129 11.336 1 91.62 107 SER A O 1
ATOM 867 N N . LEU A 1 108 ? -3.865 -7.293 11.844 1 92.5 108 LEU A N 1
ATOM 868 C CA . LEU A 1 108 ? -3.701 -8.695 12.195 1 92.5 108 LEU A CA 1
ATOM 869 C C . LEU A 1 108 ? -3.438 -9.547 10.961 1 92.5 108 LEU A C 1
ATOM 871 O O . LEU A 1 108 ? -2.703 -10.539 11.023 1 92.5 108 LEU A O 1
ATOM 875 N N . LEU A 1 109 ? -4.012 -9.203 9.891 1 95.31 109 LEU A N 1
ATOM 876 C CA . LEU A 1 109 ? -3.748 -9.922 8.648 1 95.31 109 LEU A CA 1
ATOM 877 C C . LEU A 1 109 ? -2.279 -9.805 8.25 1 95.31 109 LEU A C 1
ATOM 879 O O . LEU A 1 109 ? -1.687 -10.758 7.754 1 95.31 109 LEU A O 1
ATOM 883 N N . VAL A 1 110 ? -1.736 -8.648 8.492 1 95.19 110 VAL A N 1
ATOM 884 C CA . VAL A 1 110 ? -0.319 -8.43 8.227 1 95.19 110 VAL A CA 1
ATOM 885 C C . VAL A 1 110 ? 0.517 -9.453 8.992 1 95.19 110 VAL A C 1
ATOM 887 O O . VAL A 1 110 ? 1.399 -10.094 8.422 1 95.19 110 VAL A O 1
ATOM 890 N N . LEU A 1 111 ? 0.198 -9.641 10.195 1 94.62 111 LEU A N 1
ATOM 891 C CA . LEU A 1 111 ? 0.915 -10.594 11.039 1 94.62 111 LEU A CA 1
ATOM 892 C C . LEU A 1 111 ? 0.705 -12.023 10.555 1 94.62 111 LEU A C 1
ATOM 894 O O . LEU A 1 111 ? 1.643 -12.82 10.547 1 94.62 111 LEU A O 1
ATOM 898 N N . ASP A 1 112 ? -0.494 -12.32 10.188 1 96.44 112 ASP A N 1
ATOM 899 C CA . ASP A 1 112 ? -0.817 -13.656 9.703 1 96.44 112 ASP A CA 1
ATOM 900 C C . ASP A 1 112 ? -0.004 -14 8.453 1 96.44 112 ASP A C 1
ATOM 902 O O . ASP A 1 112 ? 0.55 -15.102 8.352 1 96.44 112 ASP A O 1
ATOM 906 N N . ILE A 1 113 ? 0.052 -13.086 7.574 1 97.38 113 ILE A N 1
ATOM 907 C CA . ILE A 1 113 ? 0.832 -13.297 6.359 1 97.38 113 ILE A CA 1
ATOM 908 C C . ILE A 1 113 ? 2.295 -13.547 6.723 1 97.38 113 ILE A C 1
ATOM 910 O O . ILE A 1 113 ? 2.926 -14.461 6.184 1 97.38 113 ILE A O 1
ATOM 914 N N . CYS A 1 114 ? 2.828 -12.797 7.598 1 96.56 114 CYS A N 1
ATOM 915 C CA . CYS A 1 114 ? 4.215 -12.938 8.031 1 96.56 114 CYS A CA 1
ATOM 916 C C . CYS A 1 114 ? 4.441 -14.289 8.695 1 96.56 114 CYS A C 1
ATOM 918 O O . CYS A 1 114 ? 5.535 -14.852 8.609 1 96.56 114 CYS A O 1
ATOM 920 N N . LYS A 1 115 ? 3.422 -14.859 9.32 1 96.81 115 LYS A N 1
ATOM 921 C CA . LYS A 1 115 ? 3.51 -16.141 10.016 1 96.81 115 LYS A CA 1
ATOM 922 C C . LYS A 1 115 ? 3.406 -17.297 9.031 1 96.81 115 LYS A C 1
ATOM 924 O O . LYS A 1 115 ? 3.592 -18.469 9.406 1 96.81 115 LYS A O 1
ATOM 929 N N . GLY A 1 116 ? 2.996 -17.016 7.809 1 97.56 116 GLY A N 1
ATOM 930 C CA . GLY A 1 116 ? 2.951 -18.062 6.785 1 97.56 116 GLY A CA 1
ATOM 931 C C . GLY A 1 116 ? 1.544 -18.531 6.48 1 97.56 116 GLY A C 1
ATOM 932 O O . GLY A 1 116 ? 1.358 -19.516 5.75 1 97.56 116 GLY A O 1
ATOM 933 N N . ILE A 1 117 ? 0.573 -17.844 7.094 1 97.25 117 ILE A N 1
ATOM 934 C CA . ILE A 1 117 ? -0.809 -18.188 6.773 1 97.25 117 ILE A CA 1
ATOM 935 C C . ILE A 1 117 ? -1.124 -17.781 5.34 1 97.25 117 ILE A C 1
ATOM 937 O O . ILE A 1 117 ? -0.732 -16.688 4.895 1 97.25 117 ILE A O 1
ATOM 941 N N . ARG A 1 118 ? -1.85 -18.672 4.652 1 97.62 118 ARG A N 1
ATOM 942 C CA . ARG A 1 118 ? -2.26 -18.438 3.273 1 97.62 118 ARG A CA 1
ATOM 943 C C . ARG A 1 118 ? -3.738 -18.75 3.08 1 97.62 118 ARG A C 1
ATOM 945 O O . ARG A 1 118 ? -4.34 -19.438 3.9 1 97.62 118 ARG A O 1
ATOM 952 N N . PRO A 1 119 ? -4.301 -18.141 2.006 1 95.38 119 PRO A N 1
ATOM 953 C CA . PRO A 1 119 ? -5.715 -18.453 1.762 1 95.38 119 PRO A CA 1
ATOM 954 C C . PRO A 1 119 ? -5.957 -19.922 1.47 1 95.38 119 PRO A C 1
ATOM 956 O O . PRO A 1 119 ? -5.109 -20.594 0.866 1 95.38 119 PRO A O 1
ATOM 959 N N . GLU A 1 120 ? -7.129 -20.359 1.864 1 92.69 120 GLU A N 1
ATOM 960 C CA . GLU A 1 120 ? -7.516 -21.734 1.552 1 92.69 120 GLU A CA 1
ATOM 961 C C . GLU A 1 120 ? -7.918 -21.875 0.085 1 92.69 120 GLU A C 1
ATOM 963 O O . GLU A 1 120 ? -8.617 -21.016 -0.458 1 92.69 120 GLU A O 1
ATOM 968 N N . ILE A 1 121 ? -7.418 -22.906 -0.507 1 90.5 121 ILE A N 1
ATOM 969 C CA . ILE A 1 121 ? -7.762 -23.188 -1.896 1 90.5 121 ILE A CA 1
ATOM 970 C C . ILE A 1 121 ? -8.891 -24.219 -1.95 1 90.5 121 ILE A C 1
ATOM 972 O O . ILE A 1 121 ? -8.695 -25.391 -1.607 1 90.5 121 ILE A O 1
ATOM 976 N N . ASN A 1 122 ? -10.07 -23.766 -2.25 1 80.88 122 ASN A N 1
ATOM 977 C CA . ASN A 1 122 ? -11.211 -24.656 -2.316 1 80.88 122 ASN A CA 1
ATOM 978 C C . ASN A 1 122 ? -11.664 -24.891 -3.758 1 80.88 122 ASN A C 1
ATOM 980 O O . ASN A 1 122 ? -12.852 -25.047 -4.027 1 80.88 122 ASN A O 1
ATOM 984 N N . GLU A 1 123 ? -10.805 -24.719 -4.672 1 76.75 123 GLU A N 1
ATOM 985 C CA . GLU A 1 123 ? -11.164 -24.906 -6.074 1 76.75 123 GLU A CA 1
ATOM 986 C C . GLU A 1 123 ? -10.805 -26.312 -6.555 1 76.75 123 GLU A C 1
ATOM 988 O O . GLU A 1 123 ? -9.656 -26.562 -6.941 1 76.75 123 GLU A O 1
ATOM 993 N N . LYS A 1 124 ? -11.773 -27.141 -6.645 1 75.12 124 LYS A N 1
ATOM 994 C CA . LYS A 1 124 ? -11.578 -28.547 -7.016 1 75.12 124 LYS A CA 1
ATOM 995 C C . LYS A 1 124 ? -11.336 -28.688 -8.516 1 75.12 124 LYS A C 1
ATOM 997 O O . LYS A 1 124 ? -10.711 -29.656 -8.961 1 75.12 124 LYS A O 1
ATOM 1002 N N . GLU A 1 125 ? -11.789 -27.672 -9.219 1 78.62 125 GLU A N 1
ATOM 1003 C CA . GLU A 1 125 ? -11.711 -27.781 -10.672 1 78.62 125 GLU A CA 1
ATOM 1004 C C . GLU A 1 125 ? -10.391 -27.25 -11.203 1 78.62 125 GLU A C 1
ATOM 1006 O O . GLU A 1 125 ? -10.055 -27.453 -12.375 1 78.62 125 GLU A O 1
ATOM 1011 N N . ALA A 1 126 ? -9.617 -26.641 -10.328 1 82.62 126 ALA A N 1
ATOM 1012 C CA . ALA A 1 126 ? -8.328 -26.141 -10.805 1 82.62 126 ALA A CA 1
ATOM 1013 C C . ALA A 1 126 ? -7.332 -27.281 -10.984 1 82.62 126 ALA A C 1
ATOM 1015 O O . ALA A 1 126 ? -7.219 -28.156 -10.125 1 82.62 126 ALA A O 1
ATOM 1016 N N . PRO A 1 127 ? -6.68 -27.328 -12.172 1 87.31 127 PRO A N 1
ATOM 1017 C CA . PRO A 1 127 ? -5.672 -28.375 -12.359 1 87.31 127 PRO A CA 1
ATOM 1018 C C . PRO A 1 127 ? -4.617 -28.391 -11.258 1 87.31 127 PRO A C 1
ATOM 1020 O O . PRO A 1 127 ? -4.242 -27.328 -10.742 1 87.31 127 PRO A O 1
ATOM 1023 N N . GLY A 1 128 ? -4.16 -29.547 -10.945 1 90.31 128 GLY A N 1
ATOM 1024 C CA . GLY A 1 128 ? -3.17 -29.719 -9.891 1 90.31 128 GLY A CA 1
ATOM 1025 C C . GLY A 1 128 ? -1.928 -28.875 -10.102 1 90.31 128 GLY A C 1
ATOM 1026 O O . GLY A 1 128 ? -1.409 -28.281 -9.156 1 90.31 128 GLY A O 1
ATOM 1027 N N . PHE A 1 129 ? -1.46 -28.844 -11.328 1 91.12 129 PHE A N 1
ATOM 1028 C CA . PHE A 1 129 ? -0.243 -28.094 -11.609 1 91.12 129 PHE A CA 1
ATOM 1029 C C . PHE A 1 129 ? -0.442 -26.609 -11.32 1 91.12 129 PHE A C 1
ATOM 1031 O O . PHE A 1 129 ? 0.494 -25.922 -10.914 1 91.12 129 PHE A O 1
ATOM 1038 N N . TYR A 1 130 ? -1.619 -26.109 -11.57 1 92.31 130 TYR A N 1
ATOM 1039 C CA . TYR A 1 130 ? -1.947 -24.719 -11.281 1 92.31 130 TYR A CA 1
ATOM 1040 C C . TYR A 1 130 ? -1.848 -24.438 -9.789 1 92.31 130 TYR A C 1
ATOM 1042 O O . TYR A 1 130 ? -1.232 -23.453 -9.383 1 92.31 130 TYR A O 1
ATOM 1050 N N . ILE A 1 131 ? -2.43 -25.328 -9.008 1 93.62 131 ILE A N 1
ATOM 1051 C CA . ILE A 1 131 ? -2.428 -25.188 -7.559 1 93.62 131 ILE A CA 1
ATOM 1052 C C . ILE A 1 131 ? -0.997 -25.266 -7.035 1 93.62 131 ILE A C 1
ATOM 1054 O O . ILE A 1 131 ? -0.594 -24.469 -6.184 1 93.62 131 ILE A O 1
ATOM 1058 N N . ASP A 1 132 ? -0.286 -26.188 -7.566 1 95.5 132 ASP A N 1
ATOM 1059 C CA . ASP A 1 132 ? 1.104 -26.344 -7.148 1 95.5 132 ASP A CA 1
ATOM 1060 C C . ASP A 1 132 ? 1.924 -25.094 -7.457 1 95.5 132 ASP A C 1
ATOM 1062 O O . ASP A 1 132 ? 2.725 -24.656 -6.633 1 95.5 132 ASP A O 1
ATOM 1066 N N . LEU A 1 133 ? 1.774 -24.562 -8.633 1 96.25 133 LEU A N 1
ATOM 1067 C CA . LEU A 1 133 ? 2.49 -23.344 -9.023 1 96.25 133 LEU A CA 1
ATOM 1068 C C . LEU A 1 133 ? 2.115 -22.172 -8.117 1 96.25 133 LEU A C 1
ATOM 1070 O O . LEU A 1 133 ? 2.984 -21.422 -7.672 1 96.25 133 LEU A O 1
ATOM 1074 N N . MET A 1 134 ? 0.891 -22.016 -7.875 1 96.25 134 MET A N 1
ATOM 1075 C CA . MET A 1 134 ? 0.384 -20.969 -7 1 96.25 134 MET A CA 1
ATOM 1076 C C . MET A 1 134 ? 1.039 -21.047 -5.625 1 96.25 134 MET A C 1
ATOM 1078 O O . MET A 1 134 ? 1.545 -20.047 -5.117 1 96.25 134 MET A O 1
ATOM 1082 N N . LYS A 1 135 ? 1.069 -22.219 -5.078 1 96.94 135 LYS A N 1
ATOM 1083 C CA . LYS A 1 135 ? 1.654 -22.422 -3.758 1 96.94 135 LYS A CA 1
ATOM 1084 C C . LYS A 1 135 ? 3.152 -22.141 -3.768 1 96.94 135 LYS A C 1
ATOM 1086 O O . LYS A 1 135 ? 3.691 -21.594 -2.801 1 96.94 135 LYS A O 1
ATOM 1091 N N . LYS A 1 136 ? 3.797 -22.5 -4.82 1 98.19 136 LYS A N 1
ATOM 1092 C CA . LYS A 1 136 ? 5.219 -22.203 -4.949 1 98.19 136 LYS A CA 1
ATOM 1093 C C . LYS A 1 136 ? 5.449 -20.688 -5.023 1 98.19 136 LYS A C 1
ATOM 1095 O O . LYS A 1 136 ? 6.395 -20.172 -4.426 1 98.19 136 LYS A O 1
ATOM 1100 N N . CYS A 1 137 ? 4.648 -20.031 -5.711 1 98.56 137 CYS A N 1
ATOM 1101 C CA . CYS A 1 137 ? 4.785 -18.594 -5.898 1 98.56 137 CYS A CA 1
ATOM 1102 C C . CYS A 1 137 ? 4.641 -17.844 -4.574 1 98.56 137 CYS A C 1
ATOM 1104 O O . CYS A 1 137 ? 5.316 -16.844 -4.34 1 98.56 137 CYS A O 1
ATOM 1106 N N . TRP A 1 138 ? 3.721 -18.312 -3.695 1 98.38 138 TRP A N 1
ATOM 1107 C CA . TRP A 1 138 ? 3.457 -17.516 -2.502 1 98.38 138 TRP A CA 1
ATOM 1108 C C . TRP A 1 138 ? 4.156 -18.109 -1.283 1 98.38 138 TRP A C 1
ATOM 1110 O O . TRP A 1 138 ? 3.789 -17.812 -0.144 1 98.38 138 TRP A O 1
ATOM 1120 N N . ASP A 1 139 ? 5.188 -18.969 -1.562 1 98.5 139 ASP A N 1
ATOM 1121 C CA . ASP A 1 139 ? 6.008 -19.484 -0.473 1 98.5 139 ASP A CA 1
ATOM 1122 C C . ASP A 1 139 ? 6.504 -18.359 0.432 1 98.5 139 ASP A C 1
ATOM 1124 O O . ASP A 1 139 ? 6.84 -17.281 -0.045 1 98.5 139 ASP A O 1
ATOM 1128 N N . SER A 1 140 ? 6.641 -18.672 1.716 1 98.12 140 SER A N 1
ATOM 1129 C CA . SER A 1 140 ? 7.07 -17.656 2.678 1 98.12 140 SER A CA 1
ATOM 1130 C C . SER A 1 140 ? 8.523 -17.266 2.445 1 98.12 140 SER A C 1
ATOM 1132 O O . SER A 1 140 ? 8.914 -16.125 2.732 1 98.12 140 SER A O 1
ATOM 1134 N N . ASN A 1 141 ? 9.273 -18.156 2.039 1 98.12 141 ASN A N 1
ATOM 1135 C CA . ASN A 1 141 ? 10.672 -17.906 1.729 1 98.12 141 ASN A CA 1
ATOM 1136 C C . ASN A 1 141 ? 10.859 -17.484 0.273 1 98.12 141 ASN A C 1
ATOM 1138 O O . ASN A 1 141 ? 10.641 -18.281 -0.637 1 98.12 141 ASN A O 1
ATOM 1142 N N . PRO A 1 142 ? 11.305 -16.281 0.055 1 97.94 142 PRO A N 1
ATOM 1143 C CA . PRO A 1 142 ? 11.406 -15.805 -1.323 1 97.94 142 PRO A CA 1
ATOM 1144 C C . PRO A 1 142 ? 12.359 -16.641 -2.174 1 97.94 142 PRO A C 1
ATOM 1146 O O . PRO A 1 142 ? 12.195 -16.719 -3.391 1 97.94 142 PRO A O 1
ATOM 1149 N N . VAL A 1 143 ? 13.305 -17.297 -1.616 1 97.81 143 VAL A N 1
ATOM 1150 C CA . VAL A 1 143 ? 14.305 -18.062 -2.361 1 97.81 143 VAL A CA 1
ATOM 1151 C C . VAL A 1 143 ? 13.656 -19.312 -2.953 1 97.81 143 VAL A C 1
ATOM 1153 O O . VAL A 1 143 ? 14.172 -19.891 -3.916 1 97.81 143 VAL A O 1
ATOM 1156 N N . ASN A 1 144 ? 12.57 -19.719 -2.404 1 98.44 144 ASN A N 1
ATOM 1157 C CA . ASN A 1 144 ? 11.875 -20.922 -2.869 1 98.44 144 ASN A CA 1
ATOM 1158 C C . ASN A 1 144 ? 10.93 -20.609 -4.027 1 98.44 144 ASN A C 1
ATOM 1160 O O . ASN A 1 144 ? 10.391 -21.516 -4.652 1 98.44 144 ASN A O 1
ATOM 1164 N N . ARG A 1 145 ? 10.711 -19.375 -4.316 1 98.56 145 ARG A N 1
ATOM 1165 C CA . ARG A 1 145 ? 9.758 -19 -5.352 1 98.56 145 ARG A CA 1
ATOM 1166 C C . ARG A 1 145 ? 10.391 -19.094 -6.738 1 98.56 145 ARG A C 1
ATOM 1168 O O . ARG A 1 145 ? 11.578 -18.828 -6.902 1 98.56 145 ARG A O 1
ATOM 1175 N N . PRO A 1 146 ? 9.555 -19.5 -7.719 1 98.5 146 PRO A N 1
ATOM 1176 C CA . PRO A 1 146 ? 10.086 -19.562 -9.078 1 98.5 146 PRO A CA 1
ATOM 1177 C C . PRO A 1 146 ? 10.352 -18.188 -9.68 1 98.5 146 PRO A C 1
ATOM 1179 O O . PRO A 1 146 ? 9.859 -17.172 -9.164 1 98.5 146 PRO A O 1
ATOM 1182 N N . ASN A 1 147 ? 11.188 -18.141 -10.688 1 97.69 147 ASN A N 1
ATOM 1183 C CA . ASN A 1 147 ? 11.32 -16.906 -11.461 1 97.69 147 ASN A CA 1
ATOM 1184 C C . ASN A 1 147 ? 10.352 -16.875 -12.641 1 97.69 147 ASN A C 1
ATOM 1186 O O . ASN A 1 147 ? 9.625 -17.844 -12.875 1 97.69 147 ASN A O 1
ATOM 1190 N N . VAL A 1 148 ? 10.344 -15.828 -13.344 1 96.5 148 VAL A N 1
ATOM 1191 C CA . VAL A 1 148 ? 9.359 -15.602 -14.398 1 96.5 148 VAL A CA 1
ATOM 1192 C C . VAL A 1 148 ? 9.539 -16.641 -15.5 1 96.5 148 VAL A C 1
ATOM 1194 O O . VAL A 1 148 ? 8.555 -17.094 -16.094 1 96.5 148 VAL A O 1
ATOM 1197 N N . ALA A 1 149 ? 10.734 -17.016 -15.836 1 95.44 149 ALA A N 1
ATOM 1198 C CA . ALA A 1 149 ? 11 -18 -16.875 1 95.44 149 ALA A CA 1
ATOM 1199 C C . ALA A 1 149 ? 10.398 -19.359 -16.516 1 95.44 149 ALA A C 1
ATOM 1201 O O . ALA A 1 149 ? 9.781 -20.016 -17.359 1 95.44 149 ALA A O 1
ATOM 1202 N N . GLU A 1 150 ? 10.586 -19.734 -15.344 1 96.81 150 GLU A N 1
ATOM 1203 C CA . GLU A 1 150 ? 10.047 -21 -14.859 1 96.81 150 GLU A CA 1
ATOM 1204 C C . GLU A 1 150 ? 8.516 -21 -14.914 1 96.81 150 GLU A C 1
ATOM 1206 O O . GLU A 1 150 ? 7.906 -22.016 -15.266 1 96.81 150 GLU A O 1
ATOM 1211 N N . ILE A 1 151 ? 7.957 -19.922 -14.547 1 97 151 ILE A N 1
ATOM 1212 C CA . ILE A 1 151 ? 6.504 -19.797 -14.555 1 97 151 ILE A CA 1
ATOM 1213 C C . ILE A 1 151 ? 5.992 -19.906 -15.992 1 97 151 ILE A C 1
ATOM 1215 O O . ILE A 1 151 ? 5.023 -20.609 -16.266 1 97 151 ILE A O 1
ATOM 1219 N N . GLU A 1 152 ? 6.629 -19.219 -16.859 1 93.06 152 GLU A N 1
ATOM 1220 C CA . GLU A 1 152 ? 6.238 -19.234 -18.266 1 93.06 152 GLU A CA 1
ATOM 1221 C C . GLU A 1 152 ? 6.258 -20.656 -18.828 1 93.06 152 GLU A C 1
ATOM 1223 O O . GLU A 1 152 ? 5.391 -21.016 -19.625 1 93.06 152 GLU A O 1
ATOM 1228 N N . GLU A 1 153 ? 7.199 -21.422 -18.438 1 92.62 153 GLU A N 1
ATOM 1229 C CA . GLU A 1 153 ? 7.328 -22.797 -18.906 1 92.62 153 GLU A CA 1
ATOM 1230 C C . GLU A 1 153 ? 6.18 -23.656 -18.391 1 92.62 153 GLU A C 1
ATOM 1232 O O . GLU A 1 153 ? 5.797 -24.641 -19.047 1 92.62 153 GLU A O 1
ATOM 1237 N N . THR A 1 154 ? 5.699 -23.297 -17.234 1 91 154 THR A N 1
ATOM 1238 C CA . THR A 1 154 ? 4.66 -24.094 -16.594 1 91 154 THR A CA 1
ATOM 1239 C C . THR A 1 154 ? 3.283 -23.719 -17.125 1 91 154 THR A C 1
ATOM 1241 O O . THR A 1 154 ? 2.428 -24.578 -17.328 1 91 154 THR A O 1
ATOM 1244 N N . ILE A 1 155 ? 3.061 -22.5 -17.344 1 86.5 155 ILE A N 1
ATOM 1245 C CA . ILE A 1 155 ? 1.746 -22.016 -17.766 1 86.5 155 ILE A CA 1
ATOM 1246 C C . ILE A 1 155 ? 1.571 -22.219 -19.266 1 86.5 155 ILE A C 1
ATOM 1248 O O . ILE A 1 155 ? 0.499 -22.609 -19.719 1 86.5 155 ILE A O 1
ATOM 1252 N N . LYS B 1 1 ? 7.633 26.594 1.189 1 70.19 1 LYS B N 1
ATOM 1253 C CA . LYS B 1 1 ? 7.105 25.359 1.774 1 70.19 1 LYS B CA 1
ATOM 1254 C C . LYS B 1 1 ? 5.586 25.438 1.924 1 70.19 1 LYS B C 1
ATOM 1256 O O . LYS B 1 1 ? 4.867 24.578 1.409 1 70.19 1 LYS B O 1
ATOM 1261 N N . LEU B 1 2 ? 5.094 26.562 2.289 1 71.69 2 LEU B N 1
ATOM 1262 C CA . LEU B 1 2 ? 3.658 26.703 2.504 1 71.69 2 LEU B CA 1
ATOM 1263 C C . LEU B 1 2 ? 2.91 26.75 1.176 1 71.69 2 LEU B C 1
ATOM 1265 O O . LEU B 1 2 ? 1.8 26.219 1.065 1 71.69 2 LEU B O 1
ATOM 1269 N N . LYS B 1 3 ? 3.631 27.281 0.207 1 77 3 LYS B N 1
ATOM 1270 C CA . LYS B 1 3 ? 2.99 27.359 -1.103 1 77 3 LYS B CA 1
ATOM 1271 C C . LYS B 1 3 ? 2.756 25.953 -1.676 1 77 3 LYS B C 1
ATOM 1273 O O . LYS B 1 3 ? 1.697 25.688 -2.248 1 77 3 LYS B O 1
ATOM 1278 N N . VAL B 1 4 ? 3.658 25.141 -1.476 1 79.25 4 VAL B N 1
ATOM 1279 C CA . VAL B 1 4 ? 3.547 23.766 -1.976 1 79.25 4 VAL B CA 1
ATOM 1280 C C . VAL B 1 4 ? 2.406 23.047 -1.262 1 79.25 4 VAL B C 1
ATOM 1282 O O . VAL B 1 4 ? 1.602 22.359 -1.898 1 79.25 4 VAL B O 1
ATOM 1285 N N . LEU B 1 5 ? 2.309 23.281 -0.024 1 86.44 5 LEU B N 1
ATOM 1286 C CA . LEU B 1 5 ? 1.263 22.641 0.759 1 86.44 5 LEU B CA 1
ATOM 1287 C C . LEU B 1 5 ? -0.117 23.125 0.341 1 86.44 5 LEU B C 1
ATOM 1289 O O . LEU B 1 5 ? -1.079 22.359 0.315 1 86.44 5 LEU B O 1
ATOM 1293 N N . SER B 1 6 ? -0.116 24.422 0.026 1 86.69 6 SER B N 1
ATOM 1294 C CA . SER B 1 6 ? -1.375 25 -0.438 1 86.69 6 SER B CA 1
ATOM 1295 C C . SER B 1 6 ? -1.835 24.344 -1.737 1 86.69 6 SER B C 1
ATOM 1297 O O . SER B 1 6 ? -3.016 24.016 -1.893 1 86.69 6 SER B O 1
ATOM 1299 N N . ASN B 1 7 ? -0.959 24.125 -2.596 1 84.19 7 ASN B N 1
ATOM 1300 C CA . ASN B 1 7 ? -1.283 23.469 -3.859 1 84.19 7 ASN B CA 1
ATOM 1301 C C . ASN B 1 7 ? -1.745 22.031 -3.646 1 84.19 7 ASN B C 1
ATOM 1303 O O . ASN B 1 7 ? -2.689 21.578 -4.293 1 84.19 7 ASN B O 1
ATOM 1307 N N . ILE B 1 8 ? -1.099 21.422 -2.814 1 86.44 8 ILE B N 1
ATOM 1308 C CA . ILE B 1 8 ? -1.42 20.031 -2.516 1 86.44 8 ILE B CA 1
ATOM 1309 C C . ILE B 1 8 ? -2.828 19.938 -1.934 1 86.44 8 ILE B C 1
ATOM 1311 O O . ILE B 1 8 ? -3.633 19.109 -2.365 1 86.44 8 ILE B O 1
ATOM 1315 N N . ILE B 1 9 ? -3.08 20.797 -0.977 1 90.88 9 ILE B N 1
ATOM 1316 C CA . ILE B 1 9 ? -4.367 20.719 -0.298 1 90.88 9 ILE B CA 1
ATOM 1317 C C . ILE B 1 9 ? -5.484 21.125 -1.261 1 90.88 9 ILE B C 1
ATOM 1319 O O . ILE B 1 9 ? -6.59 20.578 -1.201 1 90.88 9 ILE B O 1
ATOM 1323 N N . ASN B 1 10 ? -5.227 22.047 -2.156 1 88.69 10 ASN B N 1
ATOM 1324 C CA . ASN B 1 10 ? -6.207 22.406 -3.172 1 88.69 10 ASN B CA 1
ATOM 1325 C C . ASN B 1 10 ? -6.562 21.234 -4.066 1 88.69 10 ASN B C 1
ATOM 1327 O O . ASN B 1 10 ? -7.723 21.047 -4.438 1 88.69 10 ASN B O 1
ATOM 1331 N N . GLY B 1 11 ? -5.57 20.484 -4.418 1 86.56 11 GLY B N 1
ATOM 1332 C CA . GLY B 1 11 ? -5.824 19.266 -5.168 1 86.56 11 GLY B CA 1
ATOM 1333 C C . GLY B 1 11 ? -6.707 18.281 -4.426 1 86.56 11 GLY B C 1
ATOM 1334 O O . GLY B 1 11 ? -7.637 17.719 -5 1 86.56 11 GLY B O 1
ATOM 1335 N N . LEU B 1 12 ? -6.391 18.109 -3.186 1 91.19 12 LEU B N 1
ATOM 1336 C CA . LEU B 1 12 ? -7.188 17.203 -2.365 1 91.19 12 LEU B CA 1
ATOM 1337 C C . LEU B 1 12 ? -8.625 17.719 -2.234 1 91.19 12 LEU B C 1
ATOM 1339 O O . LEU B 1 12 ? -9.57 16.922 -2.244 1 91.19 12 LEU B O 1
ATOM 1343 N N . LYS B 1 13 ? -8.766 18.984 -2.107 1 92.62 13 LYS B N 1
ATOM 1344 C CA . LYS B 1 13 ? -10.078 19.609 -2.018 1 92.62 13 LYS B CA 1
ATOM 1345 C C . LYS B 1 13 ? -10.938 19.266 -3.229 1 92.62 13 LYS B C 1
ATOM 1347 O O . LYS B 1 13 ? -12.117 18.938 -3.086 1 92.62 13 LYS B O 1
ATOM 1352 N N . GLU B 1 14 ? -10.43 19.328 -4.375 1 90.19 14 GLU B N 1
ATOM 1353 C CA . GLU B 1 14 ? -11.156 18.984 -5.598 1 90.19 14 GLU B CA 1
ATOM 1354 C C . GLU B 1 14 ? -11.664 17.547 -5.562 1 90.19 14 GLU B C 1
ATOM 1356 O O . GLU B 1 14 ? -12.789 17.266 -5.973 1 90.19 14 GLU B O 1
ATOM 1361 N N . ILE B 1 15 ? -10.859 16.703 -5.09 1 90 15 ILE B N 1
ATOM 1362 C CA . ILE B 1 15 ? -11.227 15.289 -4.984 1 90 15 ILE B CA 1
ATOM 1363 C C . ILE B 1 15 ? -12.352 15.125 -3.965 1 90 15 ILE B C 1
ATOM 1365 O O . ILE B 1 15 ? -13.352 14.461 -4.238 1 90 15 ILE B O 1
ATOM 1369 N N . HIS B 1 16 ? -12.164 15.719 -2.814 1 93.69 16 HIS B N 1
ATOM 1370 C CA . HIS B 1 16 ? -13.109 15.562 -1.716 1 93.69 16 HIS B CA 1
ATOM 1371 C C . HIS B 1 16 ? -14.453 16.203 -2.053 1 93.69 16 HIS B C 1
ATOM 1373 O O . HIS B 1 16 ? -15.5 15.695 -1.656 1 93.69 16 HIS B O 1
ATOM 1379 N N . GLN B 1 17 ? -14.406 17.266 -2.74 1 92.75 17 GLN B N 1
ATOM 1380 C CA . GLN B 1 17 ? -15.641 17.953 -3.135 1 92.75 17 GLN B CA 1
ATOM 1381 C C . GLN B 1 17 ? -16.484 17.062 -4.051 1 92.75 17 GLN B C 1
ATOM 1383 O O . GLN B 1 17 ? -17.703 17.203 -4.082 1 92.75 17 GLN B O 1
ATOM 1388 N N . LYS B 1 18 ? -15.891 16.234 -4.773 1 91.38 18 LYS B N 1
ATOM 1389 C CA . LYS B 1 18 ? -16.594 15.297 -5.645 1 91.38 18 LYS B CA 1
ATOM 1390 C C . LYS B 1 18 ? -17.016 14.047 -4.879 1 91.38 18 LYS B C 1
ATOM 1392 O O . LYS B 1 18 ? -17.391 13.039 -5.48 1 91.38 18 LYS B O 1
ATOM 1397 N N . GLN B 1 19 ? -16.812 14.086 -3.594 1 92.31 19 GLN B N 1
ATOM 1398 C CA . GLN B 1 19 ? -17.172 12.992 -2.697 1 92.31 19 GLN B CA 1
ATOM 1399 C C . GLN B 1 19 ? -16.328 11.75 -2.975 1 92.31 19 GLN B C 1
ATOM 1401 O O . GLN B 1 19 ? -16.844 10.633 -2.977 1 92.31 19 GLN B O 1
ATOM 1406 N N . MET B 1 20 ? -15.094 12.023 -3.23 1 91.88 20 MET B N 1
ATOM 1407 C CA . MET B 1 20 ? -14.109 10.969 -3.447 1 91.88 20 MET B CA 1
ATOM 1408 C C . MET B 1 20 ? -12.992 11.047 -2.412 1 91.88 20 MET B C 1
ATOM 1410 O O . MET B 1 20 ? -12.852 12.047 -1.715 1 91.88 20 MET B O 1
ATOM 1414 N N . VAL B 1 21 ? -12.273 9.961 -2.293 1 92.81 21 VAL B N 1
ATOM 1415 C CA . VAL B 1 21 ? -11.07 9.859 -1.481 1 92.81 21 VAL B CA 1
ATOM 1416 C C . VAL B 1 21 ? -9.891 9.438 -2.359 1 92.81 21 VAL B C 1
ATOM 1418 O O . VAL B 1 21 ? -10.047 8.625 -3.275 1 92.81 21 VAL B O 1
ATOM 1421 N N . HIS B 1 22 ? -8.695 9.93 -2.115 1 89.75 22 HIS B N 1
ATOM 1422 C CA . HIS B 1 22 ? -7.531 9.617 -2.939 1 89.75 22 HIS B CA 1
ATOM 1423 C C . HIS B 1 22 ? -7.02 8.211 -2.66 1 89.75 22 HIS B C 1
ATOM 1425 O O . HIS B 1 22 ? -6.746 7.449 -3.592 1 89.75 22 HIS B O 1
ATOM 1431 N N . ARG B 1 23 ? -6.77 7.824 -1.325 1 89.38 23 ARG B N 1
ATOM 1432 C CA . ARG B 1 23 ? -6.457 6.496 -0.809 1 89.38 23 ARG B CA 1
ATOM 1433 C C . ARG B 1 23 ? -4.969 6.195 -0.946 1 89.38 23 ARG B C 1
ATOM 1435 O O . ARG B 1 23 ? -4.473 5.223 -0.374 1 89.38 23 ARG B O 1
ATOM 1442 N N . ASP B 1 24 ? -4.258 6.996 -1.614 1 88.19 24 ASP B N 1
ATOM 1443 C CA . ASP B 1 24 ? -2.824 6.789 -1.788 1 88.19 24 ASP B CA 1
ATOM 1444 C C . ASP B 1 24 ? -2.072 8.117 -1.783 1 88.19 24 ASP B C 1
ATOM 1446 O O . ASP B 1 24 ? -1.233 8.367 -2.652 1 88.19 24 ASP B O 1
ATOM 1450 N N . PHE B 1 25 ? -2.33 8.875 -0.905 1 87.56 25 PHE B N 1
ATOM 1451 C CA . PHE B 1 25 ? -1.785 10.219 -0.769 1 87.56 25 PHE B CA 1
ATOM 1452 C C . PHE B 1 25 ? -0.48 10.195 0.018 1 87.56 25 PHE B C 1
ATOM 1454 O O . PHE B 1 25 ? -0.486 10 1.234 1 87.56 25 PHE B O 1
ATOM 1461 N N . HIS B 1 26 ? 0.696 10.25 -0.701 1 88.5 26 HIS B N 1
ATOM 1462 C CA . HIS B 1 26 ? 2.012 10.234 -0.073 1 88.5 26 HIS B CA 1
ATOM 1463 C C . HIS B 1 26 ? 3.02 11.047 -0.881 1 88.5 26 HIS B C 1
ATOM 1465 O O . HIS B 1 26 ? 2.709 11.516 -1.98 1 88.5 26 HIS B O 1
ATOM 1471 N N . ILE B 1 27 ? 4.215 11.289 -0.398 1 83.5 27 ILE B N 1
ATOM 1472 C CA . ILE B 1 27 ? 5.203 12.203 -0.965 1 83.5 27 ILE B CA 1
ATOM 1473 C C . ILE B 1 27 ? 5.57 11.75 -2.377 1 83.5 27 ILE B C 1
ATOM 1475 O O . ILE B 1 27 ? 5.809 12.578 -3.258 1 83.5 27 ILE B O 1
ATOM 1479 N N . GLY B 1 28 ? 5.621 10.445 -2.615 1 77.88 28 GLY B N 1
ATOM 1480 C CA . GLY B 1 28 ? 5.949 9.922 -3.934 1 77.88 28 GLY B CA 1
ATOM 1481 C C . GLY B 1 28 ? 4.953 10.336 -5 1 77.88 28 GLY B C 1
ATOM 1482 O O . GLY B 1 28 ? 5.309 10.453 -6.176 1 77.88 28 GLY B O 1
ATOM 1483 N N . ASN B 1 29 ? 3.797 10.555 -4.684 1 77.19 29 ASN B N 1
ATOM 1484 C CA . ASN B 1 29 ? 2.738 10.906 -5.625 1 77.19 29 ASN B CA 1
ATOM 1485 C C . ASN B 1 29 ? 2.531 12.422 -5.695 1 77.19 29 ASN B C 1
ATOM 1487 O O . ASN B 1 29 ? 1.723 12.906 -6.492 1 77.19 29 ASN B O 1
ATOM 1491 N N . ILE B 1 30 ? 3.074 13.125 -4.848 1 72.75 30 ILE B N 1
ATOM 1492 C CA . ILE B 1 30 ? 2.934 14.57 -4.828 1 72.75 30 ILE B CA 1
ATOM 1493 C C . ILE B 1 30 ? 4.152 15.219 -5.48 1 72.75 30 ILE B C 1
ATOM 1495 O O . ILE B 1 30 ? 4.02 16.172 -6.246 1 72.75 30 ILE B O 1
ATOM 1499 N N . LEU B 1 31 ? 5.387 14.984 -4.996 1 57.81 31 LEU B N 1
ATOM 1500 C CA . LEU B 1 31 ? 6.598 15.727 -5.332 1 57.81 31 LEU B CA 1
ATOM 1501 C C . LEU B 1 31 ? 7.188 15.242 -6.652 1 57.81 31 LEU B C 1
ATOM 1503 O O . LEU B 1 31 ? 8.008 15.938 -7.258 1 57.81 31 LEU B O 1
ATOM 1507 N N . PHE B 1 32 ? 7.051 14.062 -7.039 1 51.5 32 PHE B N 1
ATOM 1508 C CA . PHE B 1 32 ? 7.863 13.742 -8.211 1 51.5 32 PHE B CA 1
ATOM 1509 C C . PHE B 1 32 ? 7.648 14.773 -9.312 1 51.5 32 PHE B C 1
ATOM 1511 O O . PHE B 1 32 ? 8.477 14.898 -10.219 1 51.5 32 PHE B O 1
ATOM 1518 N N . LYS B 1 33 ? 6.387 14.969 -9.672 1 43.5 33 LYS B N 1
ATOM 1519 C CA . LYS B 1 33 ? 6.484 15.758 -10.898 1 43.5 33 LYS B CA 1
ATOM 1520 C C . LYS B 1 33 ? 7.176 17.094 -10.641 1 43.5 33 LYS B C 1
ATOM 1522 O O . LYS B 1 33 ? 7.434 17.859 -11.578 1 43.5 33 LYS B O 1
ATOM 1527 N N . GLU B 1 34 ? 7.051 17.469 -9.398 1 39.78 34 GLU B N 1
ATOM 1528 C CA . GLU B 1 34 ? 7.402 18.891 -9.273 1 39.78 34 GLU B CA 1
ATOM 1529 C C . GLU B 1 34 ? 8.914 19.078 -9.32 1 39.78 34 GLU B C 1
ATOM 1531 O O . GLU B 1 34 ? 9.398 20.203 -9.18 1 39.78 34 GLU B O 1
ATOM 1536 N N . ILE B 1 35 ? 9.898 18.281 -8.922 1 38.41 35 ILE B N 1
ATOM 1537 C CA . ILE B 1 35 ? 11.055 19.156 -9 1 38.41 35 ILE B CA 1
ATOM 1538 C C . ILE B 1 35 ? 11 19.984 -10.281 1 38.41 35 ILE B C 1
ATOM 1540 O O . ILE B 1 35 ? 11.625 21.047 -10.383 1 38.41 35 ILE B O 1
ATOM 1544 N N . HIS B 1 36 ? 10.977 19.359 -11.422 1 34.81 36 HIS B N 1
ATOM 1545 C CA . HIS B 1 36 ? 11 20.453 -12.391 1 34.81 36 HIS B CA 1
ATOM 1546 C C . HIS B 1 36 ? 9.734 21.297 -12.289 1 34.81 36 HIS B C 1
ATOM 1548 O O . HIS B 1 36 ? 9.805 22.484 -11.992 1 34.81 36 HIS B O 1
ATOM 1554 N N . LEU B 1 37 ? 9.008 21.547 -13.594 1 33.91 37 LEU B N 1
ATOM 1555 C CA . LEU B 1 37 ? 8.07 22.641 -13.875 1 33.91 37 LEU B CA 1
ATOM 1556 C C . LEU B 1 37 ? 6.801 22.484 -13.039 1 33.91 37 LEU B C 1
ATOM 1558 O O . LEU B 1 37 ? 6.285 21.375 -12.883 1 33.91 37 LEU B O 1
ATOM 1562 N N . PHE B 1 38 ? 6.469 23.344 -11.977 1 34.81 38 PHE B N 1
ATOM 1563 C CA . PHE B 1 38 ? 5.34 23.859 -11.211 1 34.81 38 PHE B CA 1
ATOM 1564 C C . PHE B 1 38 ? 4.023 23.562 -11.922 1 34.81 38 PHE B C 1
ATOM 1566 O O . PHE B 1 38 ? 3.254 24.484 -12.219 1 34.81 38 PHE B O 1
ATOM 1573 N N . THR B 1 39 ? 3.939 22.797 -12.914 1 37.59 39 THR B N 1
ATOM 1574 C CA . THR B 1 39 ? 2.592 22.844 -13.477 1 37.59 39 THR B CA 1
ATOM 1575 C C . THR B 1 39 ? 1.576 22.266 -12.492 1 37.59 39 THR B C 1
ATOM 1577 O O . THR B 1 39 ? 1.944 21.547 -11.57 1 37.59 39 THR B O 1
ATOM 1580 N N . SER B 1 40 ? 0.274 22.625 -12.641 1 42.53 40 SER B N 1
ATOM 1581 C CA . SER B 1 40 ? -0.989 22.641 -11.914 1 42.53 40 SER B CA 1
ATOM 1582 C C . SER B 1 40 ? -1.268 21.297 -11.25 1 42.53 40 SER B C 1
ATOM 1584 O O . SER B 1 40 ? -2.051 21.219 -10.297 1 42.53 40 SER B O 1
ATOM 1586 N N . ASN B 1 41 ? -0.899 20.141 -11.844 1 53.06 41 ASN B N 1
ATOM 1587 C CA . ASN B 1 41 ? -1.533 18.984 -11.219 1 53.06 41 ASN B CA 1
ATOM 1588 C C . ASN B 1 41 ? -0.609 18.312 -10.203 1 53.06 41 ASN B C 1
ATOM 1590 O O . ASN B 1 41 ? 0.378 17.672 -10.578 1 53.06 41 ASN B O 1
ATOM 1594 N N . TYR B 1 42 ? -0.665 18.812 -8.844 1 61.06 42 TYR B N 1
ATOM 1595 C CA . TYR B 1 42 ? 0.214 18.422 -7.746 1 61.06 42 TYR B CA 1
ATOM 1596 C C . TYR B 1 42 ? -0.048 16.969 -7.332 1 61.06 42 TYR B C 1
ATOM 1598 O O . TYR B 1 42 ? 0.777 16.359 -6.656 1 61.06 42 TYR B O 1
ATOM 1606 N N . ILE B 1 43 ? -1.106 16.484 -7.723 1 70.12 43 ILE B N 1
ATOM 1607 C CA . ILE B 1 43 ? -1.393 15.086 -7.434 1 70.12 43 ILE B CA 1
ATOM 1608 C C . ILE B 1 43 ? -1.237 14.25 -8.703 1 70.12 43 ILE B C 1
ATOM 1610 O O . ILE B 1 43 ? -1.939 14.477 -9.695 1 70.12 43 ILE B O 1
ATOM 1614 N N . SER B 1 44 ? -0.304 13.328 -8.805 1 66.19 44 SER B N 1
ATOM 1615 C CA . SER B 1 44 ? 0.125 12.672 -10.031 1 66.19 44 SER B CA 1
ATOM 1616 C C . SER B 1 44 ? -0.62 11.359 -10.25 1 66.19 44 SER B C 1
ATOM 1618 O O . SER B 1 44 ? -0.805 10.922 -11.391 1 66.19 44 SER B O 1
ATOM 1620 N N . ASP B 1 45 ? -0.95 10.711 -9.266 1 69.38 45 ASP B N 1
ATOM 1621 C CA . ASP B 1 45 ? -1.565 9.406 -9.453 1 69.38 45 ASP B CA 1
ATOM 1622 C C . ASP B 1 45 ? -2.955 9.352 -8.82 1 69.38 45 ASP B C 1
ATOM 1624 O O . ASP B 1 45 ? -3.094 9.469 -7.605 1 69.38 45 ASP B O 1
ATOM 1628 N N . MET B 1 46 ? -3.977 9.18 -9.648 1 72 46 MET B N 1
ATOM 1629 C CA . MET B 1 46 ? -5.371 9.141 -9.219 1 72 46 MET B CA 1
ATOM 1630 C C . MET B 1 46 ? -5.953 7.742 -9.406 1 72 46 MET B C 1
ATOM 1632 O O . MET B 1 46 ? -7.172 7.559 -9.336 1 72 46 MET B O 1
ATOM 1636 N N . GLY B 1 47 ? -5.172 6.855 -9.695 1 71.06 47 GLY B N 1
ATOM 1637 C CA . GLY B 1 47 ? -5.625 5.527 -10.086 1 71.06 47 GLY B CA 1
ATOM 1638 C C . GLY B 1 47 ? -6.371 4.809 -8.977 1 71.06 47 GLY B C 1
ATOM 1639 O O . GLY B 1 47 ? -7.203 3.938 -9.25 1 71.06 47 GLY B O 1
ATOM 1640 N N . LEU B 1 48 ? -6.191 5.242 -7.777 1 74.69 48 LEU B N 1
ATOM 1641 C CA . LEU B 1 48 ? -6.797 4.535 -6.652 1 74.69 48 LEU B CA 1
ATOM 1642 C C . LEU B 1 48 ? -7.93 5.352 -6.043 1 74.69 48 LEU B C 1
ATOM 1644 O O . LEU B 1 48 ? -8.586 4.902 -5.102 1 74.69 48 LEU B O 1
ATOM 1648 N N . CYS B 1 49 ? -8.164 6.449 -6.602 1 78 49 CYS B N 1
ATOM 1649 C CA . CYS B 1 49 ? -9.266 7.262 -6.094 1 78 49 CYS B CA 1
ATOM 1650 C C . CYS B 1 49 ? -10.578 6.488 -6.141 1 78 49 CYS B C 1
ATOM 1652 O O . CYS B 1 49 ? -10.82 5.73 -7.082 1 78 49 CYS B O 1
ATOM 1654 N N . GLY B 1 50 ? -11.32 6.688 -5.105 1 81.19 50 GLY B N 1
ATOM 1655 C CA . GLY B 1 50 ? -12.602 6 -5.02 1 81.19 50 GLY B CA 1
ATOM 1656 C C . GLY B 1 50 ? -13.656 6.793 -4.27 1 81.19 50 GLY B C 1
ATOM 1657 O O . GLY B 1 50 ? -13.344 7.816 -3.654 1 81.19 50 GLY B O 1
ATOM 1658 N N . GLU B 1 51 ? -14.859 6.227 -4.344 1 81.06 51 GLU B N 1
ATOM 1659 C CA . GLU B 1 51 ? -15.977 6.902 -3.686 1 81.06 51 GLU B CA 1
ATOM 1660 C C . GLU B 1 51 ? -15.898 6.738 -2.17 1 81.06 51 GLU B C 1
ATOM 1662 O O . GLU B 1 51 ? -15.484 5.691 -1.672 1 81.06 51 GLU B O 1
ATOM 1667 N N . ILE B 1 52 ? -16.375 7.805 -1.529 1 80 52 ILE B N 1
ATOM 1668 C CA . ILE B 1 52 ? -16.422 7.773 -0.072 1 80 52 ILE B CA 1
ATOM 1669 C C . ILE B 1 52 ? -17.344 6.637 0.384 1 80 52 ILE B C 1
ATOM 1671 O O . ILE B 1 52 ? -18.406 6.422 -0.189 1 80 52 ILE B O 1
ATOM 1675 N N . GLY B 1 53 ? -16.922 6.027 1.379 1 69.94 53 GLY B N 1
ATOM 1676 C CA . GLY B 1 53 ? -17.75 5.004 1.987 1 69.94 53 GLY B CA 1
ATOM 1677 C C . GLY B 1 53 ? -17.734 3.691 1.23 1 69.94 53 GLY B C 1
ATOM 1678 O O . GLY B 1 53 ? -18.297 2.697 1.689 1 69.94 53 GLY B O 1
ATOM 1679 N N . ASN B 1 54 ? -17.234 3.807 -0.054 1 63.22 54 ASN B N 1
ATOM 1680 C CA . ASN B 1 54 ? -17.094 2.523 -0.731 1 63.22 54 ASN B CA 1
ATOM 1681 C C . ASN B 1 54 ? -16.062 1.635 -0.039 1 63.22 54 ASN B C 1
ATOM 1683 O O . ASN B 1 54 ? -14.906 2.029 0.125 1 63.22 54 ASN B O 1
ATOM 1687 N N . ILE B 1 55 ? -16.594 0.737 0.816 1 57.91 55 ILE B N 1
ATOM 1688 C CA . ILE B 1 55 ? -15.75 -0.144 1.613 1 57.91 55 ILE B CA 1
ATOM 1689 C C . ILE B 1 55 ? -15.094 -1.184 0.708 1 57.91 55 ILE B C 1
ATOM 1691 O O . ILE B 1 55 ? -15.781 -1.961 0.043 1 57.91 55 ILE B O 1
ATOM 1695 N N . ASP B 1 56 ? -13.906 -0.915 0.251 1 67.25 56 ASP B N 1
ATOM 1696 C CA . ASP B 1 56 ? -13.172 -2.084 -0.22 1 67.25 56 ASP B CA 1
ATOM 1697 C C . ASP B 1 56 ? -12.633 -2.902 0.951 1 67.25 56 ASP B C 1
ATOM 1699 O O . ASP B 1 56 ? -11.562 -2.605 1.479 1 67.25 56 ASP B O 1
ATOM 1703 N N . GLU B 1 57 ? -13.414 -3.828 1.391 1 71.31 57 GLU B N 1
ATOM 1704 C CA . GLU B 1 57 ? -13.117 -4.598 2.594 1 71.31 57 GLU B CA 1
ATOM 1705 C C . GLU B 1 57 ? -12.031 -5.637 2.33 1 71.31 57 GLU B C 1
ATOM 1707 O O . GLU B 1 57 ? -11.555 -6.301 3.256 1 71.31 57 GLU B O 1
ATOM 1712 N N . THR B 1 58 ? -11.664 -5.582 1.102 1 79.19 58 THR B N 1
ATOM 1713 C CA . THR B 1 58 ? -10.805 -6.723 0.81 1 79.19 58 THR B CA 1
ATOM 1714 C C . THR B 1 58 ? -9.406 -6.258 0.403 1 79.19 58 THR B C 1
ATOM 1716 O O . THR B 1 58 ? -8.516 -7.078 0.172 1 79.19 58 THR B O 1
ATOM 1719 N N . ASN B 1 59 ? -9.258 -4.961 0.327 1 85.69 59 ASN B N 1
ATOM 1720 C CA . ASN B 1 59 ? -7.945 -4.422 -0.011 1 85.69 59 ASN B CA 1
ATOM 1721 C C . ASN B 1 59 ? -7.605 -3.197 0.834 1 85.69 59 ASN B C 1
ATOM 1723 O O . ASN B 1 59 ? -8.469 -2.363 1.1 1 85.69 59 ASN B O 1
ATOM 1727 N N . ILE B 1 60 ? -6.438 -3.121 1.302 1 87.75 60 ILE B N 1
ATOM 1728 C CA . ILE B 1 60 ? -5.898 -1.898 1.885 1 87.75 60 ILE B CA 1
ATOM 1729 C C . ILE B 1 60 ? -4.938 -1.236 0.899 1 87.75 60 ILE B C 1
ATOM 1731 O O . ILE B 1 60 ? -3.895 -1.802 0.567 1 87.75 60 ILE B O 1
ATOM 1735 N N . TYR B 1 61 ? -5.312 -0.052 0.469 1 87.12 61 TYR B N 1
ATOM 1736 C CA . TYR B 1 61 ? -4.527 0.714 -0.49 1 87.12 61 TYR B CA 1
ATOM 1737 C C . TYR B 1 61 ? -3.684 1.771 0.216 1 87.12 61 TYR B C 1
ATOM 1739 O O . TYR B 1 61 ? -4.148 2.41 1.163 1 87.12 61 TYR B O 1
ATOM 1747 N N . GLY B 1 62 ? -2.473 1.953 -0.315 1 88.19 62 GLY B N 1
ATOM 1748 C CA . GLY B 1 62 ? -1.661 3.049 0.19 1 88.19 62 GLY B CA 1
ATOM 1749 C C . GLY B 1 62 ? -0.208 2.664 0.403 1 88.19 62 GLY B C 1
ATOM 1750 O O . GLY B 1 62 ? 0.203 1.556 0.056 1 88.19 62 GLY B O 1
ATOM 1751 N N . VAL B 1 63 ? 0.519 3.582 0.94 1 90 63 VAL B N 1
ATOM 1752 C CA . VAL B 1 63 ? 1.945 3.414 1.195 1 90 63 VAL B CA 1
ATOM 1753 C C . VAL B 1 63 ? 2.232 3.619 2.682 1 90 63 VAL B C 1
ATOM 1755 O O . VAL B 1 63 ? 1.808 4.617 3.271 1 90 63 VAL B O 1
ATOM 1758 N N . MET B 1 64 ? 2.879 2.633 3.281 1 92.5 64 MET B N 1
ATOM 1759 C CA . MET B 1 64 ? 3.404 2.873 4.625 1 92.5 64 MET B CA 1
ATOM 1760 C C . MET B 1 64 ? 4.582 3.84 4.582 1 92.5 64 MET B C 1
ATOM 1762 O O . MET B 1 64 ? 5.457 3.723 3.723 1 92.5 64 MET B O 1
ATOM 1766 N N . PRO B 1 65 ? 4.551 4.805 5.434 1 94.31 65 PRO B N 1
ATOM 1767 C CA . PRO B 1 65 ? 3.76 4.934 6.656 1 94.31 65 PRO B CA 1
ATOM 1768 C C . PRO B 1 65 ? 2.645 5.969 6.531 1 94.31 65 PRO B C 1
ATOM 1770 O O . PRO B 1 65 ? 2.182 6.508 7.539 1 94.31 65 PRO B O 1
ATOM 1773 N N . TYR B 1 66 ? 2.17 6.195 5.461 1 95.44 66 TYR B N 1
ATOM 1774 C CA . TYR B 1 66 ? 1.199 7.258 5.223 1 95.44 66 TYR B CA 1
ATOM 1775 C C . TYR B 1 66 ? -0.223 6.758 5.445 1 95.44 66 TYR B C 1
ATOM 1777 O O . TYR B 1 66 ? -1.174 7.543 5.418 1 95.44 66 TYR B O 1
ATOM 1785 N N . LEU B 1 67 ? -0.384 5.477 5.684 1 96 67 LEU B N 1
ATOM 1786 C CA . LEU B 1 67 ? -1.703 4.898 5.918 1 96 67 LEU B CA 1
ATOM 1787 C C . LEU B 1 67 ? -2.221 5.27 7.305 1 96 67 LEU B C 1
ATOM 1789 O O . LEU B 1 67 ? -1.501 5.133 8.297 1 96 67 LEU B O 1
ATOM 1793 N N . ALA B 1 68 ? -3.48 5.684 7.355 1 97.25 68 ALA B N 1
ATOM 1794 C CA . ALA B 1 68 ? -4.113 6.094 8.602 1 97.25 68 ALA B CA 1
ATOM 1795 C C . ALA B 1 68 ? -4.395 4.887 9.5 1 97.25 68 ALA B C 1
ATOM 1797 O O . ALA B 1 68 ? -4.645 3.785 9.008 1 97.25 68 ALA B O 1
ATOM 1798 N N . PRO B 1 69 ? -4.445 5.137 10.828 1 97.62 69 PRO B N 1
ATOM 1799 C CA . PRO B 1 69 ? -4.652 4.023 11.758 1 97.62 69 PRO B CA 1
ATOM 1800 C C . PRO B 1 69 ? -5.984 3.314 11.547 1 97.62 69 PRO B C 1
ATOM 1802 O O . PRO B 1 69 ? -6.062 2.088 11.672 1 97.62 69 PRO B O 1
ATOM 1805 N N . GLU B 1 70 ? -7.082 4.043 11.242 1 96.12 70 GLU B N 1
ATOM 1806 C CA . GLU B 1 70 ? -8.375 3.387 11.062 1 96.12 70 GLU B CA 1
ATOM 1807 C C . GLU B 1 70 ? -8.367 2.484 9.828 1 96.12 70 GLU B C 1
ATOM 1809 O O . GLU B 1 70 ? -9.039 1.455 9.805 1 96.12 70 GLU B O 1
ATOM 1814 N N . ILE B 1 71 ? -7.648 2.838 8.797 1 93.88 71 ILE B N 1
ATOM 1815 C CA . ILE B 1 71 ? -7.52 1.987 7.621 1 93.88 71 ILE B CA 1
ATOM 1816 C C . ILE B 1 71 ? -6.766 0.71 7.984 1 93.88 71 ILE B C 1
ATOM 1818 O O . ILE B 1 71 ? -7.176 -0.39 7.605 1 93.88 71 ILE B O 1
ATOM 1822 N N . LEU B 1 72 ? -5.715 0.825 8.742 1 94.44 72 LEU B N 1
ATOM 1823 C CA . LEU B 1 72 ? -4.914 -0.309 9.188 1 94.44 72 LEU B CA 1
ATO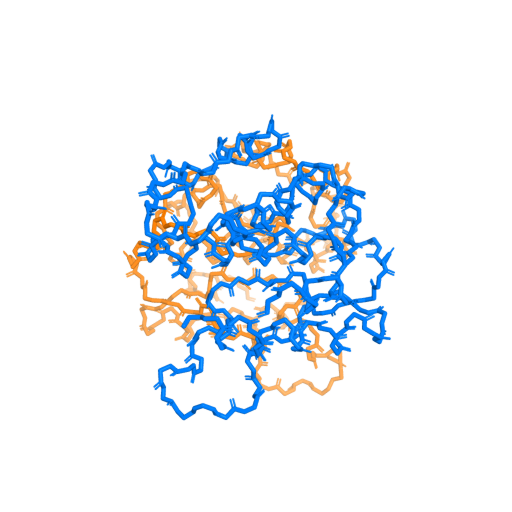M 1824 C C . LEU B 1 72 ? -5.723 -1.216 10.109 1 94.44 72 LEU B C 1
ATOM 1826 O O . LEU B 1 72 ? -5.387 -2.393 10.273 1 94.44 72 LEU B O 1
ATOM 1830 N N . ARG B 1 73 ? -6.723 -0.614 10.641 1 93.44 73 ARG B N 1
ATOM 1831 C CA . ARG B 1 73 ? -7.605 -1.389 11.508 1 93.44 73 ARG B CA 1
ATOM 1832 C C . ARG B 1 73 ? -8.766 -1.984 10.719 1 93.44 73 ARG B C 1
ATOM 1834 O O . ARG B 1 73 ? -9.695 -2.549 11.297 1 93.44 73 ARG B O 1
ATOM 1841 N N . GLY B 1 74 ? -8.781 -1.724 9.469 1 90.38 74 GLY B N 1
ATOM 1842 C CA . GLY B 1 74 ? -9.758 -2.371 8.609 1 90.38 74 GLY B CA 1
ATOM 1843 C C . GLY B 1 74 ? -11.023 -1.558 8.43 1 90.38 74 GLY B C 1
ATOM 1844 O O . GLY B 1 74 ? -12.039 -2.074 7.953 1 90.38 74 GLY B O 1
ATOM 1845 N N . LYS B 1 75 ? -11.023 -0.364 8.836 1 91.38 75 LYS B N 1
ATOM 1846 C CA . LYS B 1 75 ? -12.18 0.508 8.648 1 91.38 75 LYS B CA 1
ATOM 1847 C C . LYS B 1 75 ? -12.219 1.07 7.23 1 91.38 75 LYS B C 1
ATOM 1849 O O . LYS B 1 75 ? -11.203 1.066 6.523 1 91.38 75 LYS B O 1
ATOM 1854 N N . PRO B 1 76 ? -13.406 1.532 6.793 1 89.81 76 PRO B N 1
ATOM 1855 C CA . PRO B 1 76 ? -13.531 2.074 5.438 1 89.81 76 PRO B CA 1
ATOM 1856 C C . PRO B 1 76 ? -12.781 3.393 5.262 1 89.81 76 PRO B C 1
ATOM 1858 O O . PRO B 1 76 ? -12.602 4.141 6.227 1 89.81 76 PRO B O 1
ATOM 1861 N N . TYR B 1 77 ? -12.414 3.617 4.051 1 92 77 TYR B N 1
ATOM 1862 C CA . TYR B 1 77 ? -11.781 4.891 3.715 1 92 77 TYR B CA 1
ATOM 1863 C C . TYR B 1 77 ? -12.789 6.031 3.793 1 92 77 TYR B C 1
ATOM 1865 O O . TYR B 1 77 ? -13.898 5.934 3.254 1 92 77 TYR B O 1
ATOM 1873 N N . THR B 1 78 ? -12.43 7.062 4.457 1 93.88 78 THR B N 1
ATOM 1874 C CA . THR B 1 78 ? -13.102 8.352 4.434 1 93.88 78 THR B CA 1
ATOM 1875 C C . THR B 1 78 ? -12.125 9.469 4.055 1 93.88 78 THR B C 1
ATOM 1877 O O . THR B 1 78 ? -10.93 9.219 3.898 1 93.88 78 THR B O 1
ATOM 1880 N N . GLN B 1 79 ? -12.656 10.641 3.92 1 96.19 79 GLN B N 1
ATOM 1881 C CA . GLN B 1 79 ? -11.82 11.781 3.578 1 96.19 79 GLN B CA 1
ATOM 1882 C C . GLN B 1 79 ? -10.781 12.047 4.668 1 96.19 79 GLN B C 1
ATOM 1884 O O . GLN B 1 79 ? -9.695 12.562 4.387 1 96.19 79 GLN B O 1
ATOM 1889 N N . ALA B 1 80 ? -11.102 11.617 5.863 1 97.31 80 ALA B N 1
ATOM 1890 C CA . ALA B 1 80 ? -10.203 11.82 6.996 1 97.31 80 ALA B CA 1
ATOM 1891 C C . ALA B 1 80 ? -8.906 11.031 6.816 1 97.31 80 ALA B C 1
ATOM 1893 O O . ALA B 1 80 ? -7.863 11.406 7.352 1 97.31 80 ALA B O 1
ATOM 1894 N N . ALA B 1 81 ? -8.977 9.906 6.145 1 96.19 81 ALA B N 1
ATOM 1895 C CA . ALA B 1 81 ? -7.777 9.117 5.891 1 96.19 81 ALA B CA 1
ATOM 1896 C C . ALA B 1 81 ? -6.781 9.891 5.031 1 96.19 81 ALA B C 1
ATOM 1898 O O . ALA B 1 81 ? -5.574 9.852 5.285 1 96.19 81 ALA B O 1
ATOM 1899 N N . ASP B 1 82 ? -7.289 10.609 4.047 1 96.12 82 ASP B N 1
ATOM 1900 C CA . ASP B 1 82 ? -6.441 11.469 3.223 1 96.12 82 ASP B CA 1
ATOM 1901 C C . ASP B 1 82 ? -5.797 12.57 4.062 1 96.12 82 ASP B C 1
ATOM 1903 O O . ASP B 1 82 ? -4.648 12.945 3.82 1 96.12 82 ASP B O 1
ATOM 1907 N N . ILE B 1 83 ? -6.523 13.016 4.969 1 98.25 83 ILE B N 1
ATOM 1908 C CA . ILE B 1 83 ? -6.035 14.086 5.824 1 98.25 83 ILE B CA 1
ATOM 1909 C C . ILE B 1 83 ? -4.883 13.578 6.688 1 98.25 83 ILE B C 1
ATOM 1911 O O . ILE B 1 83 ? -3.902 14.289 6.906 1 98.25 83 ILE B O 1
ATOM 1915 N N . TYR B 1 84 ? -5.008 12.375 7.168 1 98.5 84 TYR B N 1
ATOM 1916 C CA . TYR B 1 84 ? -3.883 11.773 7.875 1 98.5 84 TYR B CA 1
ATOM 1917 C C . TYR B 1 84 ? -2.629 11.773 7.008 1 98.5 84 TYR B C 1
ATOM 1919 O O . TYR B 1 84 ? -1.563 12.211 7.453 1 98.5 84 TYR B O 1
ATOM 1927 N N . SER B 1 85 ? -2.768 11.258 5.832 1 96.81 85 SER B N 1
ATOM 1928 C CA . SER B 1 85 ? -1.645 11.227 4.898 1 96.81 85 SER B CA 1
ATOM 1929 C C . SER B 1 85 ? -1.063 12.617 4.684 1 96.81 85 SER B C 1
ATOM 1931 O O . SER B 1 85 ? 0.156 12.781 4.602 1 96.81 85 SER B O 1
ATOM 1933 N N . PHE B 1 86 ? -1.937 13.602 4.574 1 95.69 86 PHE B N 1
ATOM 1934 C CA . PHE B 1 86 ? -1.495 14.984 4.406 1 95.69 86 PHE B CA 1
ATOM 1935 C C . PHE B 1 86 ? -0.629 15.422 5.582 1 95.69 86 PHE B C 1
ATOM 1937 O O . PHE B 1 86 ? 0.401 16.078 5.391 1 95.69 86 PHE B O 1
ATOM 1944 N N . GLY B 1 87 ? -1.039 15.102 6.793 1 96.88 87 GLY B N 1
ATOM 1945 C CA . GLY B 1 87 ? -0.221 15.398 7.957 1 96.88 87 GLY B CA 1
ATOM 1946 C C . GLY B 1 87 ? 1.179 14.82 7.867 1 96.88 87 GLY B C 1
ATOM 1947 O O . GLY B 1 87 ? 2.154 15.492 8.219 1 96.88 87 GLY B O 1
ATOM 1948 N N . MET B 1 88 ? 1.257 13.625 7.41 1 96 88 MET B N 1
ATOM 1949 C CA . MET B 1 88 ? 2.553 12.969 7.238 1 96 88 MET B CA 1
ATOM 1950 C C . MET B 1 88 ? 3.389 13.695 6.188 1 96 88 MET B C 1
ATOM 1952 O O . MET B 1 88 ? 4.605 13.805 6.324 1 96 88 MET B O 1
ATOM 1956 N N . ILE B 1 89 ? 2.758 14.141 5.172 1 92.5 89 ILE B N 1
ATOM 1957 C CA . ILE B 1 89 ? 3.434 14.906 4.125 1 92.5 89 ILE B CA 1
ATOM 1958 C C . ILE B 1 89 ? 3.953 16.219 4.699 1 92.5 89 ILE B C 1
ATOM 1960 O O . ILE B 1 89 ? 5.062 16.656 4.375 1 92.5 89 ILE B O 1
ATOM 1964 N N . MET B 1 90 ? 3.135 16.891 5.512 1 92.69 90 MET B N 1
ATOM 1965 C CA . MET B 1 90 ? 3.59 18.094 6.195 1 92.69 90 MET B CA 1
ATOM 1966 C C . MET B 1 90 ? 4.871 17.828 6.977 1 92.69 90 MET B C 1
ATOM 1968 O O . MET B 1 90 ? 5.785 18.656 6.98 1 92.69 90 MET B O 1
ATOM 1972 N N . TYR B 1 91 ? 4.855 16.688 7.645 1 93.06 91 TYR B N 1
ATOM 1973 C CA . TYR B 1 91 ? 6.051 16.312 8.391 1 93.06 91 TYR B CA 1
ATOM 1974 C C . TYR B 1 91 ? 7.27 16.266 7.48 1 93.06 91 TYR B C 1
ATOM 1976 O O . TYR B 1 91 ? 8.305 16.875 7.785 1 93.06 91 TYR B O 1
ATOM 1984 N N . PHE B 1 92 ? 7.156 15.617 6.41 1 89.56 92 PHE B N 1
ATOM 1985 C CA . PHE B 1 92 ? 8.242 15.492 5.449 1 89.56 92 PHE B CA 1
ATOM 1986 C C . PHE B 1 92 ? 8.703 16.875 4.973 1 89.56 92 PHE B C 1
ATOM 1988 O O . PHE B 1 92 ? 9.898 17.125 4.875 1 89.56 92 PHE B O 1
ATOM 1995 N N . THR B 1 93 ? 7.738 17.719 4.684 1 86.44 93 THR B N 1
ATOM 1996 C CA . THR B 1 93 ? 8.055 19.031 4.148 1 86.44 93 THR B CA 1
ATOM 1997 C C . THR B 1 93 ? 8.766 19.891 5.195 1 86.44 93 THR B C 1
ATOM 1999 O O . THR B 1 93 ? 9.656 20.672 4.863 1 86.44 93 THR B O 1
ATOM 2002 N N . ALA B 1 94 ? 8.414 19.75 6.398 1 85.75 94 ALA B N 1
ATOM 2003 C CA . ALA B 1 94 ? 8.984 20.547 7.477 1 85.75 94 ALA B CA 1
ATOM 2004 C C . ALA B 1 94 ? 10.359 20.016 7.875 1 85.75 94 ALA B C 1
ATOM 2006 O O . ALA B 1 94 ? 11.281 20.797 8.133 1 85.75 94 ALA B O 1
ATOM 2007 N N . ILE B 1 95 ? 10.461 18.734 7.938 1 85.12 95 ILE B N 1
ATOM 2008 C CA . ILE B 1 95 ? 11.625 18.094 8.539 1 85.12 95 ILE B CA 1
ATOM 2009 C C . ILE B 1 95 ? 12.578 17.625 7.445 1 85.12 95 ILE B C 1
ATOM 2011 O O . ILE B 1 95 ? 13.766 17.406 7.699 1 85.12 95 ILE B O 1
ATOM 2015 N N . GLU B 1 96 ? 12.078 17.391 6.234 1 83.88 96 GLU B N 1
ATOM 2016 C CA . GLU B 1 96 ? 12.828 16.891 5.086 1 83.88 96 GLU B CA 1
ATOM 2017 C C . GLU B 1 96 ? 13.359 15.484 5.34 1 83.88 96 GLU B C 1
ATOM 2019 O O . GLU B 1 96 ? 14.5 15.172 4.988 1 83.88 96 GLU B O 1
ATOM 2024 N N . ARG B 1 97 ? 12.656 14.789 6.129 1 86.62 97 ARG B N 1
ATOM 2025 C CA . ARG B 1 97 ? 12.883 13.367 6.375 1 86.62 97 ARG B CA 1
ATOM 2026 C C . ARG B 1 97 ? 11.562 12.602 6.355 1 86.62 97 ARG B C 1
ATOM 2028 O O . ARG B 1 97 ? 10.523 13.125 6.754 1 86.62 97 ARG B O 1
ATOM 2035 N N . GLN B 1 98 ? 11.695 11.359 5.961 1 89.94 98 GLN B N 1
ATOM 2036 C CA . GLN B 1 98 ? 10.516 10.508 5.941 1 89.94 98 GLN B CA 1
ATOM 2037 C C . GLN B 1 98 ? 9.945 10.328 7.348 1 89.94 98 GLN B C 1
ATOM 2039 O O . GLN B 1 98 ? 10.695 10.141 8.305 1 89.94 98 GLN B O 1
ATOM 2044 N N . PRO B 1 99 ? 8.617 10.375 7.426 1 94.25 99 PRO B N 1
ATOM 2045 C CA . PRO B 1 99 ? 8.047 10.031 8.734 1 94.25 99 PRO B CA 1
ATOM 2046 C C . PRO B 1 99 ? 8.492 8.656 9.227 1 94.25 99 PRO B C 1
ATOM 2048 O O . PRO B 1 99 ? 8.609 7.719 8.43 1 94.25 99 PRO B O 1
ATOM 2051 N N . PHE B 1 100 ? 8.844 8.562 10.492 1 94.94 100 PHE B N 1
ATOM 2052 C CA . PHE B 1 100 ? 9.227 7.316 11.156 1 94.94 100 PHE B CA 1
ATOM 2053 C C . PHE B 1 100 ? 10.562 6.816 10.617 1 94.94 100 PHE B C 1
ATOM 2055 O O . PHE B 1 100 ? 10.828 5.609 10.617 1 94.94 100 PHE B O 1
ATOM 2062 N N . SER B 1 101 ? 11.305 7.684 10.102 1 90 101 SER B N 1
ATOM 2063 C CA . SER B 1 101 ?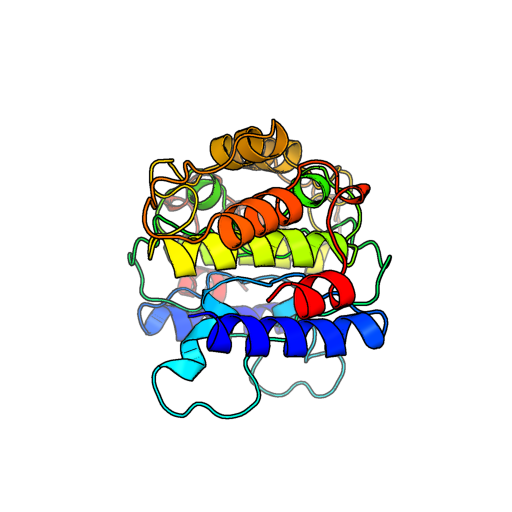 12.578 7.273 9.523 1 90 101 SER B CA 1
ATOM 2064 C C . SER B 1 101 ? 13.477 6.609 10.57 1 90 101 SER B C 1
ATOM 2066 O O . SER B 1 101 ? 14.406 5.883 10.227 1 90 101 SER B O 1
ATOM 2068 N N . ASP B 1 102 ? 13.234 6.883 11.797 1 88.88 102 ASP B N 1
ATOM 2069 C CA . ASP B 1 102 ? 14.023 6.293 12.875 1 88.88 102 ASP B CA 1
ATOM 2070 C C . ASP B 1 102 ? 13.445 4.945 13.305 1 88.88 102 ASP B C 1
ATOM 2072 O O . ASP B 1 102 ? 13.945 4.312 14.234 1 88.88 102 ASP B O 1
ATOM 2076 N N . PHE B 1 103 ? 12.43 4.477 12.648 1 90.38 103 PHE B N 1
ATOM 2077 C CA . PHE B 1 103 ? 11.805 3.18 12.891 1 90.38 103 PHE B CA 1
ATOM 2078 C C . PHE B 1 103 ? 12.117 2.213 11.75 1 90.38 103 PHE B C 1
ATOM 2080 O O . PHE B 1 103 ? 12.391 2.635 10.625 1 90.38 103 PHE B O 1
ATOM 2087 N N . VAL B 1 104 ? 12.141 0.927 12.094 1 87.38 104 VAL B N 1
ATOM 2088 C CA . VAL B 1 104 ? 12.109 -0.07 11.031 1 87.38 104 VAL B CA 1
ATOM 2089 C C . VAL B 1 104 ? 10.719 -0.12 10.406 1 87.38 104 VAL B C 1
ATOM 2091 O O . VAL B 1 104 ? 9.711 -0.146 11.125 1 87.38 104 VAL B O 1
ATOM 2094 N N . HIS B 1 105 ? 10.664 -0.012 9.125 1 89.38 105 HIS B N 1
ATOM 2095 C CA . HIS B 1 105 ? 9.383 -0.049 8.422 1 89.38 105 HIS B CA 1
ATOM 2096 C C . HIS B 1 105 ? 8.945 -1.484 8.148 1 89.38 105 HIS B C 1
ATOM 2098 O O . HIS B 1 105 ? 9.133 -1.997 7.047 1 89.38 105 HIS B O 1
ATOM 2104 N N . ASP B 1 106 ? 8.375 -2.062 9.172 1 91.5 106 ASP B N 1
ATOM 2105 C CA . ASP B 1 106 ? 7.891 -3.441 9.125 1 91.5 106 ASP B CA 1
ATOM 2106 C C . ASP B 1 106 ? 6.531 -3.566 9.805 1 91.5 106 ASP B C 1
ATOM 2108 O O . ASP B 1 106 ? 5.844 -2.566 10.023 1 91.5 106 ASP B O 1
ATOM 2112 N N . SER B 1 107 ? 6.145 -4.824 10.023 1 92 107 SER B N 1
ATOM 2113 C CA . SER B 1 107 ? 4.832 -5.09 10.602 1 92 107 SER B CA 1
ATOM 2114 C C . SER B 1 107 ? 4.699 -4.457 11.984 1 92 107 SER B C 1
ATOM 2116 O O . SER B 1 107 ? 3.6 -4.09 12.398 1 92 107 SER B O 1
ATOM 2118 N N . LEU B 1 108 ? 5.758 -4.266 12.617 1 92.81 108 LEU B N 1
ATOM 2119 C CA . LEU B 1 108 ? 5.703 -3.646 13.938 1 92.81 108 LEU B CA 1
ATOM 2120 C C . LEU B 1 108 ? 5.352 -2.168 13.828 1 92.81 108 LEU B C 1
ATOM 2122 O O . LEU B 1 108 ? 4.676 -1.619 14.711 1 92.81 108 LEU B O 1
ATOM 2126 N N . LEU B 1 109 ? 5.797 -1.542 12.836 1 95.44 109 LEU B N 1
ATOM 2127 C CA . LEU B 1 109 ? 5.438 -0.144 12.617 1 95.44 109 LEU B CA 1
ATOM 2128 C C . LEU B 1 109 ? 3.934 0.009 12.43 1 95.44 109 LEU B C 1
ATOM 2130 O O . LEU B 1 109 ? 3.34 0.979 12.906 1 95.44 109 LEU B O 1
ATOM 2134 N N . VAL B 1 110 ? 3.365 -0.938 11.75 1 95.19 110 VAL B N 1
ATOM 2135 C CA . VAL B 1 110 ? 1.919 -0.949 11.562 1 95.19 110 VAL B CA 1
ATOM 2136 C C . VAL B 1 110 ? 1.22 -0.915 12.914 1 95.19 110 VAL B C 1
ATOM 2138 O O . VAL B 1 110 ? 0.314 -0.106 13.133 1 95.19 110 VAL B O 1
ATOM 2141 N N . LEU B 1 111 ? 1.668 -1.693 13.805 1 94.62 111 LEU B N 1
ATOM 2142 C CA . LEU B 1 111 ? 1.09 -1.766 15.141 1 94.62 111 LEU B CA 1
ATOM 2143 C C . LEU B 1 111 ? 1.316 -0.464 15.898 1 94.62 111 LEU B C 1
ATOM 2145 O O . LEU B 1 111 ? 0.422 0.013 16.609 1 94.62 111 LEU B O 1
ATOM 2149 N N . ASP B 1 112 ? 2.477 0.066 15.773 1 96.5 112 ASP B N 1
ATOM 2150 C CA . ASP B 1 112 ? 2.811 1.312 16.453 1 96.5 112 ASP B CA 1
ATOM 2151 C C . ASP B 1 112 ? 1.888 2.445 16.016 1 96.5 112 ASP B C 1
ATOM 2153 O O . ASP B 1 112 ? 1.381 3.203 16.844 1 96.5 112 ASP B O 1
ATOM 2157 N N . ILE B 1 113 ? 1.702 2.525 14.75 1 97.38 113 ILE B N 1
ATOM 2158 C CA . ILE B 1 113 ? 0.81 3.551 14.219 1 97.38 113 ILE B CA 1
ATOM 2159 C C . ILE B 1 113 ? -0.593 3.359 14.789 1 97.38 113 ILE B C 1
ATOM 2161 O O . ILE B 1 113 ? -1.233 4.324 15.211 1 97.38 113 ILE B O 1
ATOM 2165 N N . CYS B 1 114 ? -1.064 2.182 14.836 1 96.56 114 CYS B N 1
ATOM 2166 C CA . CYS B 1 114 ? -2.389 1.874 15.367 1 96.56 114 CYS B CA 1
ATOM 2167 C C . CYS B 1 114 ? -2.48 2.225 16.844 1 96.56 114 CYS B C 1
ATOM 2169 O O . CYS B 1 114 ? -3.549 2.602 17.328 1 96.56 114 CYS B O 1
ATOM 2171 N N . LYS B 1 115 ? -1.376 2.164 17.562 1 96.81 115 LYS B N 1
ATOM 2172 C CA . LYS B 1 115 ? -1.332 2.457 19 1 96.81 115 LYS B CA 1
ATOM 2173 C C . LYS B 1 115 ? -1.274 3.961 19.25 1 96.81 115 LYS B C 1
ATOM 2175 O O . LYS B 1 115 ? -1.364 4.406 20.391 1 96.81 115 LYS B O 1
ATOM 2180 N N . GLY B 1 116 ? -1.001 4.73 18.219 1 97.56 116 GLY B N 1
ATOM 2181 C CA . GLY B 1 116 ? -1.015 6.176 18.359 1 97.56 116 GLY B CA 1
ATOM 2182 C C . GLY B 1 116 ? 0.374 6.789 18.391 1 97.56 116 GLY B C 1
ATOM 2183 O O . GLY B 1 116 ? 0.527 7.984 18.641 1 97.56 116 GLY B O 1
ATOM 2184 N N . ILE B 1 117 ? 1.359 5.93 18.141 1 97.31 117 ILE B N 1
ATOM 2185 C CA . ILE B 1 117 ? 2.715 6.461 18.062 1 97.31 117 ILE B CA 1
ATOM 2186 C C . ILE B 1 117 ? 2.852 7.316 16.797 1 97.31 117 ILE B C 1
ATOM 2188 O O . ILE B 1 117 ? 2.359 6.945 15.727 1 97.31 117 ILE B O 1
ATOM 2192 N N . ARG B 1 118 ? 3.539 8.453 16.969 1 97.69 118 ARG B N 1
ATOM 2193 C CA . ARG B 1 118 ? 3.787 9.383 15.867 1 97.69 118 ARG B CA 1
ATOM 2194 C C . ARG B 1 118 ? 5.25 9.812 15.836 1 97.69 118 ARG B C 1
ATOM 2196 O O . ARG B 1 118 ? 5.969 9.664 16.828 1 97.69 118 ARG B O 1
ATOM 2203 N N . PRO B 1 119 ? 5.664 10.281 14.633 1 95.5 119 PRO B N 1
ATOM 2204 C CA . PRO B 1 119 ? 7.051 10.734 14.562 1 95.5 119 PRO B CA 1
ATOM 2205 C C . PRO B 1 119 ? 7.332 11.922 15.477 1 95.5 119 PRO B C 1
ATOM 2207 O O . PRO B 1 119 ? 6.453 12.766 15.688 1 95.5 119 PRO B O 1
ATOM 2210 N N . GLU B 1 120 ? 8.555 11.969 15.938 1 92.75 120 GLU B N 1
ATOM 2211 C CA . GLU B 1 120 ? 8.969 13.109 16.734 1 92.75 120 GLU B CA 1
ATOM 2212 C C . GLU B 1 120 ? 9.211 14.344 15.875 1 92.75 120 GLU B C 1
ATOM 2214 O O . GLU B 1 120 ? 9.805 14.242 14.797 1 92.75 120 GLU B O 1
ATOM 2219 N N . ILE B 1 121 ? 8.688 15.438 16.328 1 90.62 121 ILE B N 1
ATOM 2220 C CA . ILE B 1 121 ? 8.891 16.703 15.633 1 90.62 121 ILE B CA 1
ATOM 2221 C C . ILE B 1 121 ? 10.047 17.469 16.266 1 90.62 121 ILE B C 1
ATOM 2223 O O . ILE B 1 121 ? 9.93 17.953 17.391 1 90.62 121 ILE B O 1
ATOM 2227 N N . ASN B 1 122 ? 11.156 17.453 15.609 1 81.12 122 ASN B N 1
ATOM 2228 C CA . ASN B 1 122 ? 12.328 18.156 16.141 1 81.12 122 ASN B CA 1
ATOM 2229 C C . ASN B 1 122 ? 12.625 19.422 15.352 1 81.12 122 ASN B C 1
ATOM 2231 O O . ASN B 1 122 ? 13.789 19.781 15.172 1 81.12 122 ASN B O 1
ATOM 2235 N N . GLU B 1 123 ? 11.664 19.984 14.75 1 77.19 123 GLU B N 1
ATOM 2236 C CA . GLU B 1 123 ? 11.883 21.188 13.961 1 77.19 123 GLU B CA 1
ATOM 2237 C C . GLU B 1 123 ? 11.531 22.453 14.758 1 77.19 123 GLU B C 1
ATOM 2239 O O . GLU B 1 123 ? 10.367 22.844 14.812 1 77.19 123 GLU B O 1
ATOM 2244 N N . LYS B 1 124 ? 12.516 23.094 15.25 1 75.31 124 LYS B N 1
ATOM 2245 C CA . LYS B 1 124 ? 12.336 24.266 16.094 1 75.31 124 LYS B CA 1
ATOM 2246 C C . LYS B 1 124 ? 11.945 25.5 15.273 1 75.31 124 LYS B C 1
ATOM 2248 O O . LYS B 1 124 ? 11.32 26.422 15.789 1 75.31 124 LYS B O 1
ATOM 2253 N N . GLU B 1 125 ? 12.273 25.406 13.984 1 79.06 125 GLU B N 1
ATOM 2254 C CA . GLU B 1 125 ? 12.055 26.594 13.156 1 79.06 125 GLU B CA 1
ATOM 2255 C C . GLU B 1 125 ? 10.656 26.578 12.539 1 79.06 125 GLU B C 1
ATOM 2257 O O . GLU B 1 125 ? 10.211 27.578 11.984 1 79.06 125 GLU B O 1
ATOM 2262 N N . ALA B 1 126 ? 9.961 25.484 12.734 1 82.5 126 ALA B N 1
ATOM 2263 C CA . ALA B 1 126 ? 8.617 25.453 12.18 1 82.5 126 ALA B CA 1
ATOM 2264 C C . ALA B 1 126 ? 7.648 26.266 13.031 1 82.5 126 ALA B C 1
ATOM 2266 O O . ALA B 1 126 ? 7.664 26.172 14.258 1 82.5 126 ALA B O 1
ATOM 2267 N N . PRO B 1 127 ? 6.871 27.156 12.367 1 87.25 127 PRO B N 1
ATOM 2268 C CA . PRO B 1 127 ? 5.891 27.906 13.141 1 87.25 127 PRO B CA 1
ATOM 2269 C C . PRO B 1 127 ? 4.961 27.016 13.961 1 87.25 127 PRO B C 1
ATOM 2271 O O . PRO B 1 127 ? 4.609 25.922 13.523 1 87.25 127 PRO B O 1
ATOM 2274 N N . GLY B 1 128 ? 4.586 27.5 15.102 1 90.31 128 GLY B N 1
ATOM 2275 C CA . GLY B 1 128 ? 3.725 26.75 16 1 90.31 128 GLY B CA 1
ATOM 2276 C C . GLY B 1 128 ? 2.432 26.297 15.352 1 90.31 128 GLY B C 1
ATOM 2277 O O . GLY B 1 128 ? 1.996 25.156 15.555 1 90.31 128 GLY B O 1
ATOM 2278 N N . PHE B 1 129 ? 1.837 27.188 14.594 1 91 129 PHE B N 1
ATOM 2279 C CA . PHE B 1 129 ? 0.566 26.859 13.961 1 91 129 PHE B CA 1
ATOM 2280 C C . PHE B 1 129 ? 0.735 25.688 12.992 1 91 129 PHE B C 1
ATOM 2282 O O . PHE B 1 129 ? -0.178 24.875 12.828 1 91 129 PHE B O 1
ATOM 2289 N N . TYR B 1 130 ? 1.862 25.625 12.352 1 92.31 130 TYR B N 1
ATOM 2290 C CA . TYR B 1 130 ? 2.16 24.531 11.438 1 92.31 130 TYR B CA 1
ATOM 2291 C C . TYR B 1 130 ? 2.215 23.203 12.18 1 92.31 130 TYR B C 1
ATOM 2293 O O . TYR B 1 130 ? 1.607 22.219 11.75 1 92.31 130 TYR B O 1
ATOM 2301 N N . ILE B 1 131 ? 2.906 23.203 13.289 1 93.62 131 ILE B N 1
ATOM 2302 C CA . ILE B 1 131 ? 3.055 22 14.102 1 93.62 131 ILE B CA 1
ATOM 2303 C C . ILE B 1 131 ? 1.694 21.578 14.648 1 93.62 131 ILE B C 1
ATOM 2305 O O . ILE B 1 131 ? 1.354 20.391 14.625 1 93.62 131 ILE B O 1
ATOM 2309 N N . ASP B 1 132 ? 0.97 22.531 15.078 1 95.5 132 ASP B N 1
ATOM 2310 C CA . ASP B 1 132 ? -0.357 22.25 15.609 1 95.5 132 ASP B CA 1
ATOM 2311 C C . ASP B 1 132 ? -1.259 21.641 14.539 1 95.5 132 ASP B C 1
ATOM 2313 O O . ASP B 1 132 ? -1.981 20.672 14.812 1 95.5 132 ASP B O 1
ATOM 2317 N N . LEU B 1 133 ? -1.258 22.203 13.367 1 96.31 133 LEU B N 1
ATOM 2318 C CA . LEU B 1 133 ? -2.062 21.672 12.266 1 96.31 133 LEU B CA 1
ATOM 2319 C C . LEU B 1 133 ? 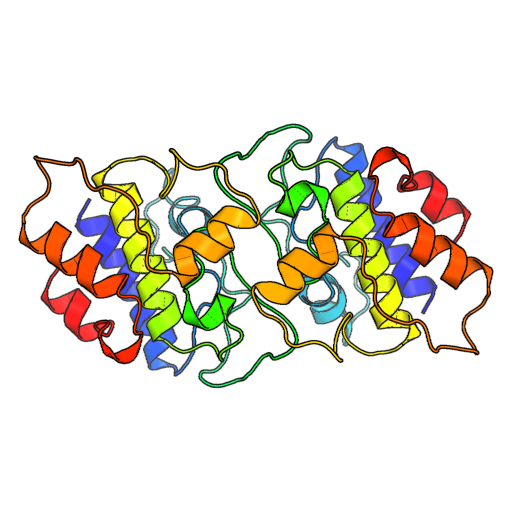-1.641 20.25 11.914 1 96.31 133 LEU B C 1
ATOM 2321 O O . LEU B 1 133 ? -2.488 19.375 11.711 1 96.31 133 LEU B O 1
ATOM 2325 N N . MET B 1 134 ? -0.403 20.031 11.828 1 96.25 134 MET B N 1
AT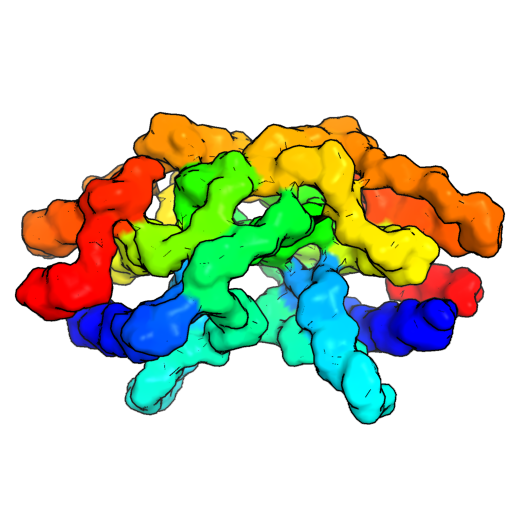OM 2326 C CA . MET B 1 134 ? 0.149 18.719 11.539 1 96.25 134 MET B CA 1
ATOM 2327 C C . MET B 1 134 ? -0.351 17.672 12.539 1 96.25 134 MET B C 1
ATOM 2329 O O . MET B 1 134 ? -0.844 16.625 12.148 1 96.25 134 MET B O 1
ATOM 2333 N N . LYS B 1 135 ? -0.273 18.016 13.773 1 96.94 135 LYS B N 1
ATOM 2334 C CA . LYS B 1 135 ? -0.704 17.109 14.836 1 96.94 135 LYS B CA 1
ATOM 2335 C C . LYS B 1 135 ? -2.207 16.859 14.766 1 96.94 135 LYS B C 1
ATOM 2337 O O . LYS B 1 135 ? -2.664 15.742 15.016 1 96.94 135 LYS B O 1
ATOM 2342 N N . LYS B 1 136 ? -2.938 17.859 14.438 1 98.19 136 LYS B N 1
ATOM 2343 C CA . LYS B 1 136 ? -4.379 17.688 14.266 1 98.19 136 LYS B CA 1
ATOM 2344 C C . LYS B 1 136 ? -4.684 16.766 13.094 1 98.19 136 LYS B C 1
ATOM 2346 O O . LYS B 1 136 ? -5.582 15.922 13.18 1 98.19 136 LYS B O 1
ATOM 2351 N N . CYS B 1 137 ? -3.994 16.891 12.07 1 98.56 137 CYS B N 1
ATOM 2352 C CA . CYS B 1 137 ? -4.219 16.109 10.867 1 98.56 137 CYS B CA 1
ATOM 2353 C C . CYS B 1 137 ? -3.963 14.625 11.133 1 98.56 137 CYS B C 1
ATOM 2355 O O . CYS B 1 137 ? -4.656 13.766 10.586 1 98.56 137 CYS B O 1
ATOM 2357 N N . TRP B 1 138 ? -2.926 14.297 11.945 1 98.38 138 TRP B N 1
ATOM 2358 C CA . TRP B 1 138 ? -2.57 12.891 12.07 1 98.38 138 TRP B CA 1
ATOM 2359 C C . TRP B 1 138 ? -3.107 12.305 13.367 1 98.38 138 TRP B C 1
ATOM 2361 O O . TRP B 1 138 ? -2.633 11.266 13.836 1 98.38 138 TRP B O 1
ATOM 2371 N N . ASP B 1 139 ? -4.125 13.023 13.953 1 98.5 139 ASP B N 1
ATOM 2372 C CA . ASP B 1 139 ? -4.801 12.484 15.133 1 98.5 139 ASP B CA 1
ATOM 2373 C C . ASP B 1 139 ? -5.242 11.047 14.898 1 98.5 139 ASP B C 1
ATOM 2375 O O . ASP B 1 139 ? -5.676 10.688 13.797 1 98.5 139 ASP B O 1
ATOM 2379 N N . SER B 1 140 ? -5.234 10.25 15.961 1 98.12 140 SER B N 1
ATOM 2380 C CA . SER B 1 140 ? -5.605 8.844 15.844 1 98.12 140 SER B CA 1
ATOM 2381 C C . SER B 1 140 ? -7.09 8.688 15.539 1 98.12 140 SER B C 1
ATOM 2383 O O . SER B 1 140 ? -7.496 7.723 14.891 1 98.12 140 SER B O 1
ATOM 2385 N N . ASN B 1 141 ? -7.832 9.539 16.047 1 98.12 141 ASN B N 1
ATOM 2386 C CA . ASN B 1 141 ? -9.266 9.531 15.797 1 98.12 141 ASN B CA 1
ATOM 2387 C C . ASN B 1 141 ? -9.625 10.367 14.57 1 98.12 141 ASN B C 1
ATOM 2389 O O . ASN B 1 141 ? -9.469 11.594 14.578 1 98.12 141 ASN B O 1
ATOM 2393 N N . PRO B 1 142 ? -10.148 9.734 13.562 1 97.94 142 PRO B N 1
ATOM 2394 C CA . PRO B 1 142 ? -10.422 10.469 12.328 1 97.94 142 PRO B CA 1
ATOM 2395 C C . PRO B 1 142 ? -11.43 11.602 12.523 1 97.94 142 PRO B C 1
ATOM 2397 O O . PRO B 1 142 ? -11.383 12.602 11.797 1 97.94 142 PRO B O 1
ATOM 2400 N N . VAL B 1 143 ? -12.273 11.57 13.492 1 97.81 143 VAL B N 1
ATOM 2401 C CA . VAL B 1 143 ? -13.312 12.578 13.703 1 97.81 143 VAL B CA 1
ATOM 2402 C C . VAL B 1 143 ? -12.68 13.875 14.219 1 97.81 143 VAL B C 1
ATOM 2404 O O . VAL B 1 143 ? -13.258 14.953 14.078 1 97.81 143 VAL B O 1
ATOM 2407 N N . ASN B 1 144 ? -11.516 13.758 14.75 1 98.44 144 ASN B N 1
ATOM 2408 C CA . ASN B 1 144 ? -10.828 14.922 15.297 1 98.44 144 ASN B CA 1
ATOM 2409 C C . ASN B 1 144 ? -10.031 15.664 14.227 1 98.44 144 ASN B C 1
ATOM 2411 O O . ASN B 1 144 ? -9.523 16.75 14.469 1 98.44 144 ASN B O 1
ATOM 2415 N N . ARG B 1 145 ? -9.898 15.102 13.078 1 98.56 145 ARG B N 1
ATOM 2416 C CA . ARG B 1 145 ? -9.078 15.703 12.031 1 98.56 145 ARG B CA 1
ATOM 2417 C C . ARG B 1 145 ? -9.844 16.781 11.289 1 98.56 145 ARG B C 1
ATOM 2419 O O . ARG B 1 145 ? -11.062 16.672 11.102 1 98.56 145 ARG B O 1
ATOM 2426 N N . PRO B 1 146 ? -9.102 17.844 10.898 1 98.5 146 PRO B N 1
ATOM 2427 C CA . PRO B 1 146 ? -9.773 18.891 10.133 1 98.5 146 PRO B CA 1
ATOM 2428 C C . PRO B 1 146 ? -10.164 18.453 8.727 1 98.5 146 PRO B C 1
ATOM 2430 O O . PRO B 1 146 ? -9.656 17.438 8.234 1 98.5 146 PRO B O 1
ATOM 2433 N N . ASN B 1 147 ? -11.109 19.141 8.133 1 97.69 147 ASN B N 1
ATOM 2434 C CA . ASN B 1 147 ? -11.383 18.938 6.719 1 97.69 147 ASN B CA 1
ATOM 2435 C C . ASN B 1 147 ? -10.547 19.859 5.844 1 97.69 147 ASN B C 1
ATOM 2437 O O . ASN B 1 147 ? -9.797 20.703 6.355 1 97.69 147 ASN B O 1
ATOM 2441 N N . VAL B 1 148 ? -10.656 19.734 4.59 1 96.56 148 VAL B N 1
ATOM 2442 C CA . VAL B 1 148 ? -9.805 20.438 3.646 1 96.56 148 VAL B CA 1
ATOM 2443 C C . VAL B 1 148 ? -10.047 21.938 3.754 1 96.56 148 VAL B C 1
ATOM 2445 O O . VAL B 1 148 ? -9.117 22.734 3.615 1 96.56 148 VAL B O 1
ATOM 2448 N N . ALA B 1 149 ? -11.258 22.375 3.965 1 95.38 149 ALA B N 1
ATOM 2449 C CA . ALA B 1 149 ? -11.586 23.797 4.082 1 95.38 149 ALA B CA 1
ATOM 2450 C C . ALA B 1 149 ? -10.891 24.422 5.289 1 95.38 149 ALA B C 1
ATOM 2452 O O . ALA B 1 149 ? -10.336 25.516 5.195 1 95.38 149 ALA B O 1
ATOM 2453 N N . GLU B 1 150 ? -10.938 23.75 6.316 1 96.81 150 GLU B N 1
ATOM 2454 C CA . GLU B 1 150 ? -10.289 24.219 7.539 1 96.81 150 GLU B CA 1
ATOM 2455 C C . GLU B 1 150 ? -8.773 24.344 7.348 1 96.81 150 GLU B C 1
ATOM 2457 O O . GLU B 1 150 ? -8.164 25.297 7.832 1 96.81 150 GLU B O 1
ATOM 2462 N N . ILE B 1 151 ? -8.227 23.391 6.711 1 97 151 ILE B N 1
ATOM 2463 C CA . ILE B 1 151 ? -6.793 23.406 6.461 1 97 151 ILE B CA 1
ATOM 2464 C C . ILE B 1 151 ? -6.43 24.594 5.57 1 97 151 ILE B C 1
ATOM 2466 O O . ILE B 1 151 ? -5.465 25.297 5.84 1 97 151 ILE B O 1
ATOM 2470 N N . GLU B 1 152 ? -7.188 24.781 4.562 1 93.12 152 GLU B N 1
ATOM 2471 C CA . GLU B 1 152 ? -6.949 25.891 3.639 1 93.12 152 GLU B CA 1
ATOM 2472 C C . GLU B 1 152 ? -6.965 27.219 4.367 1 93.12 152 GLU B C 1
ATOM 2474 O O . GLU B 1 152 ? -6.172 28.109 4.059 1 93.12 152 GLU B O 1
ATOM 2479 N N . GLU B 1 153 ? -7.824 27.375 5.289 1 92.62 153 GLU B N 1
ATOM 2480 C CA . GLU B 1 153 ? -7.941 28.609 6.059 1 92.62 153 GLU B CA 1
ATOM 2481 C C . GLU B 1 153 ? -6.707 28.844 6.926 1 92.62 153 GLU B C 1
ATOM 2483 O O . GLU B 1 153 ? -6.348 29.984 7.215 1 92.62 153 GLU B O 1
ATOM 2488 N N . THR B 1 154 ? -6.137 27.734 7.344 1 91.06 154 THR B N 1
ATOM 2489 C CA . THR B 1 154 ? -4.996 27.812 8.25 1 91.06 154 THR B CA 1
ATOM 2490 C C . THR B 1 154 ? -3.705 28.062 7.48 1 91.06 154 THR B C 1
ATOM 2492 O O . THR B 1 154 ? -2.842 28.812 7.93 1 91.06 154 THR B O 1
ATOM 2495 N N . ILE B 1 155 ? -3.559 27.453 6.391 1 86.5 155 ILE B N 1
ATOM 2496 C CA . ILE B 1 155 ? -2.316 27.531 5.629 1 86.5 155 ILE B CA 1
ATOM 2497 C C . ILE B 1 155 ? -2.299 28.812 4.793 1 86.5 155 ILE B C 1
ATOM 2499 O O . ILE B 1 155 ? -1.27 29.484 4.688 1 86.5 155 ILE B O 1
#

Organism: Rhizophagus irregularis (strain DAOM 181602 / DAOM 197198 / MUCL 43194) (NCBI:txid747089)

Foldseek 3Di:
DVVLLLLVLVLLVVQVVVQKAQLAQAPVQQCVVPVPDPDRRRGHDRPPIDHAPPQPQPDRGYDPPLAALCSLVRHRDHNLRNLLSSLQRLQCVQVVDHWPNVPDPDPVVSVCNNVPDGGDDPRPPDDPLSVVLSCQSRGNDSVSHDGSVVVSVSD/DVVLLLLVLVLLVVQVVVQKAQLAQAPVQQPVVPVPDPDRNRGHDRPPIDHAPPQPQPDRDYDPPLAALCSLVRHGDHNLRNLLSSLQRLQCVQVVDHWPNVPDPDPVVSVCNNVPDGGDDPRPPDDPLSVVLSCQSRGNDSVSHDGSVVVSVSD

pLDDT: mean 85.76, std 14.82, range [33.91, 98.56]